Protein AF-0000000080792551 (afdb_homodimer)

Structure (mmCIF, N/CA/C/O backbone):
data_AF-0000000080792551-model_v1
#
loop_
_entity.id
_entity.type
_entity.pdbx_description
1 polymer 'YCII-related domain-containing protein'
#
loop_
_atom_site.group_PDB
_atom_site.id
_atom_site.type_symbol
_atom_site.label_atom_id
_atom_site.label_alt_id
_atom_site.label_comp_id
_atom_site.label_asym_id
_atom_site.label_entity_id
_atom_site.label_seq_id
_atom_site.pdbx_PDB_ins_code
_atom_site.Cartn_x
_atom_site.Cartn_y
_atom_site.Cartn_z
_atom_site.occupancy
_atom_site.B_iso_or_equiv
_atom_site.auth_seq_id
_atom_site.auth_comp_id
_atom_site.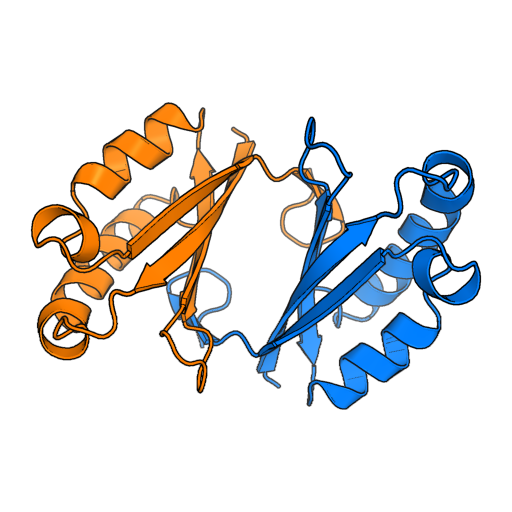auth_asym_id
_atom_site.auth_atom_id
_atom_site.pdbx_PDB_model_num
ATOM 1 N N . MET A 1 1 ? -14.539 2.852 -11.344 1 93.62 1 MET A N 1
ATOM 2 C CA . MET A 1 1 ? -13.391 2.055 -10.922 1 93.62 1 MET A CA 1
ATOM 3 C C . MET A 1 1 ? -12.75 2.645 -9.672 1 93.62 1 MET A C 1
ATOM 5 O O . MET A 1 1 ? -12.805 3.855 -9.453 1 93.62 1 MET A O 1
ATOM 9 N N . ALA A 1 2 ? -12.367 1.811 -8.703 1 97.88 2 ALA A N 1
ATOM 10 C CA . ALA A 1 2 ? -11.711 2.16 -7.445 1 97.88 2 ALA A CA 1
ATOM 11 C C . ALA A 1 2 ? -10.352 1.488 -7.332 1 97.88 2 ALA A C 1
ATOM 13 O O . ALA A 1 2 ? -10.023 0.6 -8.125 1 97.88 2 ALA A O 1
ATOM 14 N N . PHE A 1 3 ? -9.562 2.057 -6.441 1 98.88 3 PHE A N 1
ATOM 15 C CA . PHE A 1 3 ? -8.289 1.402 -6.145 1 98.88 3 PHE A CA 1
ATOM 16 C C . PHE A 1 3 ? -8.406 0.534 -4.898 1 98.88 3 PHE A C 1
ATOM 18 O O . PHE A 1 3 ? -9.188 0.839 -3.994 1 98.88 3 PHE A O 1
ATOM 25 N N . PHE A 1 4 ? -7.66 -0.509 -4.871 1 98.94 4 PHE A N 1
ATOM 26 C CA . PHE A 1 4 ? -7.586 -1.428 -3.74 1 98.94 4 PHE A CA 1
ATOM 27 C C . PHE A 1 4 ? -6.137 -1.76 -3.408 1 98.94 4 PHE A C 1
ATOM 29 O O . PHE A 1 4 ? -5.336 -2.031 -4.305 1 98.94 4 PHE A O 1
ATOM 36 N N . ALA A 1 5 ? -5.797 -1.656 -2.164 1 98.94 5 ALA A N 1
ATOM 37 C CA . ALA A 1 5 ? -4.539 -2.182 -1.644 1 98.94 5 ALA A CA 1
ATOM 38 C C . ALA A 1 5 ? -4.727 -3.58 -1.062 1 98.94 5 ALA A C 1
ATOM 40 O O . ALA A 1 5 ? -5.574 -3.789 -0.193 1 98.94 5 ALA A O 1
ATOM 41 N N . VAL A 1 6 ? -3.955 -4.504 -1.542 1 99 6 VAL A N 1
ATOM 42 C CA . VAL A 1 6 ? -3.998 -5.883 -1.067 1 99 6 VAL A CA 1
ATOM 43 C C . VAL A 1 6 ? -2.711 -6.207 -0.313 1 99 6 VAL A C 1
ATOM 45 O O . VAL A 1 6 ? -1.616 -6.105 -0.87 1 99 6 VAL A O 1
ATOM 48 N N . ASN A 1 7 ? -2.896 -6.578 0.921 1 98.94 7 ASN A N 1
ATOM 49 C CA . ASN A 1 7 ? -1.771 -6.973 1.76 1 98.94 7 ASN A CA 1
ATOM 50 C C . ASN A 1 7 ? -1.695 -8.484 1.919 1 98.94 7 ASN A C 1
ATOM 52 O O . ASN A 1 7 ? -2.648 -9.117 2.387 1 98.94 7 ASN A O 1
ATOM 56 N N . TYR A 1 8 ? -0.572 -9.047 1.489 1 98.94 8 TYR A N 1
ATOM 57 C CA . TYR A 1 8 ? -0.296 -10.469 1.691 1 98.94 8 TYR A CA 1
ATOM 58 C C . TYR A 1 8 ? 0.65 -10.68 2.867 1 98.94 8 TYR A C 1
ATOM 60 O O . TYR A 1 8 ? 1.596 -9.906 3.057 1 98.94 8 TYR A O 1
ATOM 68 N N . THR A 1 9 ? 0.378 -11.617 3.707 1 98.94 9 THR A N 1
ATOM 69 C CA . THR A 1 9 ? 1.334 -12.266 4.598 1 98.94 9 THR A CA 1
ATOM 70 C C . THR A 1 9 ? 1.48 -13.742 4.25 1 98.94 9 THR A C 1
ATOM 72 O O . THR A 1 9 ? 0.483 -14.453 4.098 1 98.94 9 THR A O 1
ATOM 75 N N . TYR A 1 10 ? 2.686 -14.125 4.141 1 98.88 10 TYR A N 1
ATOM 76 C CA . TYR A 1 10 ? 2.91 -15.508 3.742 1 98.88 10 TYR A CA 1
ATOM 77 C C . TYR A 1 10 ? 3.088 -16.406 4.961 1 98.88 10 TYR A C 1
ATOM 79 O O . TYR A 1 10 ? 3.555 -15.953 6.008 1 98.88 10 TYR A O 1
ATOM 87 N N . ASP A 1 11 ? 2.68 -17.641 4.805 1 98.69 11 ASP A N 1
ATOM 88 C CA . ASP A 1 11 ? 2.859 -18.641 5.844 1 98.69 11 ASP A CA 1
ATOM 89 C C . ASP A 1 11 ? 4.32 -19.078 5.949 1 98.69 11 ASP A C 1
ATOM 91 O O . ASP A 1 11 ? 4.871 -19.656 5.02 1 98.69 11 ASP A O 1
ATOM 95 N N . PRO A 1 12 ? 4.957 -18.812 7.023 1 97.81 12 PRO A N 1
ATOM 96 C CA . PRO A 1 12 ? 6.383 -19.125 7.141 1 97.81 12 PRO A CA 1
ATOM 97 C C . PRO A 1 12 ? 6.66 -20.625 7.062 1 97.81 12 PRO A C 1
ATOM 99 O O . PRO A 1 12 ? 7.805 -21.031 6.852 1 97.81 12 PRO A O 1
ATOM 102 N N . ALA A 1 13 ? 5.641 -21.453 7.215 1 98 13 ALA A N 1
ATOM 103 C CA . ALA A 1 13 ? 5.812 -22.906 7.191 1 98 13 ALA A CA 1
ATOM 104 C C . ALA A 1 13 ? 5.793 -23.438 5.758 1 98 13 ALA A C 1
ATOM 106 O O . ALA A 1 13 ? 6.027 -24.625 5.527 1 98 13 ALA A O 1
ATOM 107 N N . LYS A 1 14 ? 5.496 -22.547 4.801 1 98.31 14 LYS A N 1
ATOM 108 C CA . LYS A 1 14 ? 5.316 -22.953 3.41 1 98.31 14 LYS A CA 1
ATOM 109 C C . LYS A 1 14 ? 6.48 -22.484 2.543 1 98.31 14 LYS A C 1
ATOM 111 O O . LYS A 1 14 ? 7.25 -21.609 2.945 1 98.31 14 LYS A O 1
ATOM 116 N N . ASP A 1 15 ? 6.652 -23.125 1.385 1 97.69 15 ASP A N 1
ATOM 117 C CA . ASP A 1 15 ? 7.723 -22.781 0.453 1 97.69 15 ASP A CA 1
ATOM 118 C C . ASP A 1 15 ? 7.266 -21.75 -0.561 1 97.69 15 ASP A C 1
ATOM 120 O O . ASP A 1 15 ? 6.914 -22.078 -1.693 1 97.69 15 ASP A O 1
ATOM 124 N N . VAL A 1 16 ? 7.379 -20.516 -0.229 1 98.31 16 VAL A N 1
ATOM 125 C CA . VAL A 1 16 ? 6.961 -19.391 -1.054 1 98.31 16 VAL A CA 1
ATOM 126 C C . VAL A 1 16 ? 7.785 -19.359 -2.34 1 98.31 16 VAL A C 1
ATOM 128 O O . VAL A 1 16 ? 7.25 -19.094 -3.42 1 98.31 16 VAL A O 1
ATOM 131 N N . GLU A 1 17 ? 9.031 -19.609 -2.197 1 97.75 17 GLU A N 1
ATOM 132 C CA . GLU A 1 17 ? 9.969 -19.484 -3.312 1 97.75 17 GLU A CA 1
ATOM 133 C C . GLU A 1 17 ? 9.609 -20.453 -4.438 1 97.75 17 GLU A C 1
ATOM 135 O O . GLU A 1 17 ? 9.805 -20.156 -5.613 1 97.75 17 GLU A O 1
ATOM 140 N N . ALA A 1 18 ? 9.109 -21.578 -4.102 1 98.5 18 ALA A N 1
ATOM 141 C CA . ALA A 1 18 ? 8.742 -22.578 -5.102 1 98.5 18 ALA A CA 1
ATOM 142 C C . ALA A 1 18 ? 7.57 -22.109 -5.949 1 98.5 18 ALA A C 1
ATOM 144 O O . ALA A 1 18 ? 7.438 -22.5 -7.113 1 98.5 18 ALA A O 1
ATOM 145 N N . VAL A 1 19 ? 6.738 -21.234 -5.438 1 98.75 19 VAL A N 1
ATOM 146 C CA . VAL A 1 19 ? 5.488 -20.844 -6.082 1 98.75 19 VAL A CA 1
ATOM 147 C C . VAL A 1 19 ? 5.648 -19.453 -6.719 1 98.75 19 VAL A C 1
ATOM 149 O O . VAL A 1 19 ? 4.902 -19.094 -7.633 1 98.75 19 VAL A O 1
ATOM 152 N N . ARG A 1 20 ? 6.637 -18.719 -6.406 1 98.69 20 ARG A N 1
ATOM 153 C CA . ARG A 1 20 ? 6.828 -17.312 -6.73 1 98.69 20 ARG A CA 1
ATOM 154 C C . ARG A 1 20 ? 6.859 -17.094 -8.242 1 98.69 20 ARG A C 1
ATOM 156 O O . ARG A 1 20 ? 6.234 -16.156 -8.75 1 98.69 20 ARG A O 1
ATOM 163 N N . PRO A 1 21 ? 7.578 -18.016 -8.984 1 98.75 21 PRO A N 1
ATOM 164 C CA . PRO A 1 21 ? 7.59 -17.75 -10.422 1 98.75 21 PRO A CA 1
ATOM 165 C C . PRO A 1 21 ? 6.199 -17.812 -11.047 1 98.75 21 PRO A C 1
ATOM 167 O O . PRO A 1 21 ? 5.855 -16.969 -11.875 1 98.75 21 PRO A O 1
ATOM 170 N N . ARG A 1 22 ? 5.34 -18.719 -10.672 1 98.81 22 ARG A N 1
ATOM 171 C CA . ARG A 1 22 ? 3.984 -18.844 -11.203 1 98.81 22 ARG A CA 1
ATOM 172 C C . ARG A 1 22 ? 3.096 -17.703 -10.703 1 98.81 22 ARG A C 1
ATOM 174 O O . ARG A 1 22 ? 2.234 -17.219 -11.438 1 98.81 22 ARG A O 1
ATOM 181 N N . HIS A 1 23 ? 3.301 -17.344 -9.492 1 98.94 23 HIS A N 1
ATOM 182 C CA . HIS A 1 23 ? 2.623 -16.172 -8.922 1 98.94 23 HIS A CA 1
ATOM 183 C C . HIS A 1 23 ? 2.928 -14.914 -9.719 1 98.94 23 HIS A C 1
ATOM 185 O O . HIS A 1 23 ? 2.014 -14.18 -10.094 1 98.94 23 HIS A O 1
ATOM 191 N N . ARG A 1 24 ? 4.176 -14.734 -10.016 1 98.81 24 ARG A N 1
ATOM 192 C CA . ARG A 1 24 ? 4.57 -13.539 -10.758 1 98.81 24 ARG A CA 1
ATOM 193 C C . ARG A 1 24 ? 4.016 -13.57 -12.18 1 98.81 24 ARG A C 1
ATOM 195 O O . ARG A 1 24 ? 3.592 -12.539 -12.703 1 98.81 24 ARG A O 1
ATOM 202 N N . GLU A 1 25 ? 4.051 -14.727 -12.781 1 98.88 25 GLU A N 1
ATOM 203 C CA . GLU A 1 25 ? 3.477 -14.852 -14.117 1 98.88 25 GLU A CA 1
ATOM 204 C C . GLU A 1 25 ? 1.985 -14.523 -14.109 1 98.88 25 GLU A C 1
ATOM 206 O O . GLU A 1 25 ? 1.5 -13.797 -14.984 1 98.88 25 GLU A O 1
ATOM 211 N N . PHE A 1 26 ? 1.291 -15.047 -13.133 1 98.94 26 PHE A N 1
ATOM 212 C CA . PHE A 1 26 ? -0.126 -14.758 -12.953 1 98.94 26 PHE A CA 1
ATOM 213 C C . PHE A 1 26 ? -0.358 -13.258 -12.82 1 98.94 26 PHE A C 1
ATOM 215 O O . PHE A 1 26 ? -1.21 -12.695 -13.516 1 98.94 26 PHE A O 1
ATOM 222 N N . LEU A 1 27 ? 0.453 -12.57 -11.992 1 98.94 27 LEU A N 1
ATOM 223 C CA . LEU A 1 27 ? 0.294 -11.141 -11.734 1 98.94 27 LEU A CA 1
ATOM 224 C C . LEU A 1 27 ? 0.64 -10.32 -12.977 1 98.94 27 LEU A C 1
ATOM 226 O O . LEU A 1 27 ? 0.022 -9.289 -13.234 1 98.94 27 LEU A O 1
ATOM 230 N N . ARG A 1 28 ? 1.636 -10.82 -13.734 1 98.81 28 ARG A N 1
ATOM 231 C CA . ARG A 1 28 ? 1.973 -10.125 -14.977 1 98.81 28 ARG A CA 1
ATOM 232 C C . ARG A 1 28 ? 0.791 -10.125 -15.938 1 98.81 28 ARG A C 1
ATOM 234 O O . ARG A 1 28 ? 0.566 -9.141 -16.656 1 98.81 28 ARG A O 1
ATOM 241 N N . GLY A 1 29 ? 0.08 -11.211 -16 1 98.81 29 GLY A N 1
ATOM 242 C CA . GLY A 1 29 ? -1.13 -11.258 -16.812 1 98.81 29 GLY A CA 1
ATOM 243 C C . GLY A 1 29 ? -2.162 -10.227 -16.391 1 98.81 29 GLY A C 1
ATOM 244 O O . GLY A 1 29 ? -2.795 -9.594 -17.234 1 98.81 29 GLY A O 1
ATOM 245 N N . LEU A 1 30 ? -2.375 -10.031 -15.117 1 98.81 30 LEU A N 1
ATOM 246 C CA . LEU A 1 30 ? -3.328 -9.055 -14.617 1 98.81 30 LEU A CA 1
ATOM 247 C C . LEU A 1 30 ? -2.848 -7.633 -14.891 1 98.81 30 LEU A C 1
ATOM 249 O O . LEU A 1 30 ? -3.656 -6.734 -15.141 1 98.81 30 LEU A O 1
ATOM 253 N N . ALA A 1 31 ? -1.549 -7.418 -14.836 1 98.75 31 ALA A N 1
ATOM 254 C CA . ALA A 1 31 ? -0.983 -6.109 -15.156 1 98.75 31 ALA A CA 1
ATOM 255 C C . ALA A 1 31 ? -1.211 -5.758 -16.625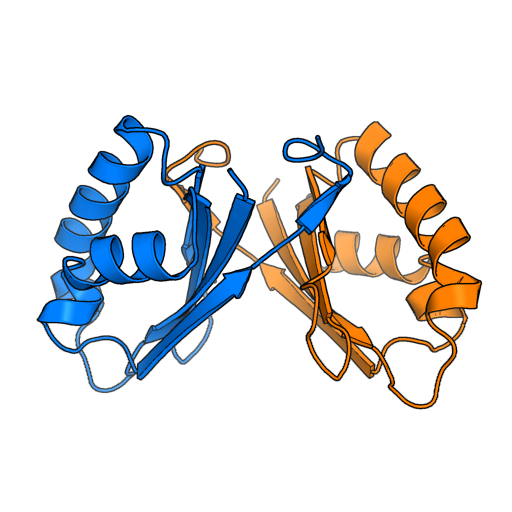 1 98.75 31 ALA A C 1
ATOM 257 O O . ALA A 1 31 ? -1.525 -4.609 -16.953 1 98.75 31 ALA A O 1
ATOM 258 N N . GLU A 1 32 ? -1.044 -6.742 -17.453 1 98.38 32 GLU A N 1
ATOM 259 C CA . GLU A 1 32 ? -1.256 -6.547 -18.875 1 98.38 32 GLU A CA 1
ATOM 260 C C . GLU A 1 32 ? -2.701 -6.152 -19.172 1 98.38 32 GLU A C 1
ATOM 262 O O . GLU A 1 32 ? -2.965 -5.395 -20.109 1 98.38 32 GLU A O 1
ATOM 267 N N . ARG A 1 33 ? -3.59 -6.637 -18.375 1 97.88 33 ARG A N 1
ATOM 268 C CA . ARG A 1 33 ? -5.008 -6.328 -18.531 1 97.88 33 ARG A CA 1
ATOM 269 C C . ARG A 1 33 ? -5.344 -4.973 -17.922 1 97.88 33 ARG A C 1
ATOM 271 O O . ARG A 1 33 ? -6.473 -4.496 -18.031 1 97.88 33 ARG A O 1
ATOM 278 N N . GLY A 1 34 ? -4.441 -4.422 -17.188 1 97.69 34 GLY A N 1
ATOM 279 C CA . GLY A 1 34 ? -4.621 -3.094 -16.625 1 97.69 34 GLY A CA 1
ATOM 280 C C . GLY A 1 34 ? -5.273 -3.111 -15.25 1 97.69 34 GLY A C 1
ATOM 281 O O . GLY A 1 34 ? -5.504 -2.057 -14.656 1 97.69 34 GLY A O 1
ATOM 282 N N . VAL A 1 35 ? -5.57 -4.242 -14.711 1 98.31 35 VAL A N 1
ATOM 283 C CA . VAL A 1 35 ? -6.293 -4.344 -13.453 1 98.31 35 VAL A CA 1
ATOM 284 C C . VAL A 1 35 ? -5.305 -4.301 -12.281 1 98.31 35 VAL A C 1
ATOM 286 O O . VAL A 1 35 ? -5.621 -3.775 -11.219 1 98.31 35 VAL A O 1
ATOM 289 N N . LEU A 1 36 ? -4.098 -4.879 -12.461 1 98.88 36 LEU A N 1
ATOM 290 C CA . LEU A 1 36 ? -3.014 -4.723 -11.492 1 98.88 36 LEU A CA 1
ATOM 291 C C . LEU A 1 36 ? -2.127 -3.537 -11.859 1 98.88 36 LEU A C 1
ATOM 293 O O . LEU A 1 36 ? -1.559 -3.496 -12.953 1 98.88 36 LEU A O 1
ATOM 297 N N . ARG A 1 37 ? -2.031 -2.637 -10.93 1 98.88 37 ARG A N 1
ATOM 298 C CA . ARG A 1 37 ? -1.298 -1.415 -11.242 1 98.88 37 ARG A CA 1
ATOM 299 C C . ARG A 1 37 ? 0.146 -1.505 -10.758 1 98.88 37 ARG A C 1
ATOM 301 O O . ARG A 1 37 ? 1.05 -0.944 -11.383 1 98.88 37 ARG A O 1
ATOM 308 N N . ALA A 1 38 ? 0.389 -2.199 -9.641 1 98.88 38 ALA A N 1
ATOM 309 C CA . ALA A 1 38 ? 1.725 -2.385 -9.078 1 98.88 38 ALA A CA 1
ATOM 310 C C . ALA A 1 38 ? 1.742 -3.533 -8.07 1 98.88 38 ALA A C 1
ATOM 312 O O . ALA A 1 38 ? 0.752 -3.771 -7.375 1 98.88 38 ALA A O 1
ATOM 313 N N . SER A 1 39 ? 2.828 -4.188 -7.945 1 98.94 39 SER A N 1
ATOM 314 C CA . SER A 1 39 ? 2.947 -5.277 -6.984 1 98.94 39 SER A CA 1
ATOM 315 C C . SER A 1 39 ? 4.406 -5.555 -6.645 1 98.94 39 SER A C 1
ATOM 317 O O . SER A 1 39 ? 5.277 -5.477 -7.512 1 98.94 39 SER A O 1
ATOM 319 N N . GLY A 1 40 ? 4.66 -5.926 -5.418 1 98.81 40 GLY A N 1
ATOM 320 C CA . GLY A 1 40 ? 5.984 -6.359 -5.008 1 98.81 40 GLY A CA 1
ATOM 321 C C . GLY A 1 40 ? 6.078 -6.676 -3.527 1 98.81 40 GLY A C 1
ATOM 322 O O . GLY A 1 40 ? 5.164 -6.359 -2.762 1 98.81 40 GLY A O 1
ATOM 323 N N . PRO A 1 41 ? 7.16 -7.305 -3.164 1 98.81 41 PRO A N 1
ATOM 324 C CA . PRO A 1 41 ? 7.375 -7.719 -1.776 1 98.81 41 PRO A CA 1
ATOM 325 C C . PRO A 1 41 ? 7.91 -6.59 -0.899 1 98.81 41 PRO A C 1
ATOM 327 O O . PRO A 1 41 ? 8.312 -5.539 -1.412 1 98.81 41 PRO A O 1
ATOM 330 N N . PHE A 1 42 ? 7.777 -6.793 0.459 1 98.81 42 PHE A N 1
ATOM 331 C CA . PHE A 1 42 ? 8.562 -6.066 1.45 1 98.81 42 PHE A CA 1
ATOM 332 C C . PHE A 1 42 ? 9.836 -6.828 1.792 1 98.81 42 PHE A C 1
ATOM 334 O O . PHE A 1 42 ? 9.828 -7.73 2.633 1 98.81 42 PHE A O 1
ATOM 341 N N . PRO A 1 43 ? 10.961 -6.438 1.141 1 98.31 43 PRO A N 1
ATOM 342 C CA . PRO A 1 43 ? 12.18 -7.215 1.356 1 98.31 43 PRO A CA 1
ATOM 343 C C . PRO A 1 43 ? 12.602 -7.258 2.824 1 98.31 43 PRO A C 1
ATOM 345 O O . PRO A 1 43 ? 12.461 -6.266 3.539 1 98.31 43 PRO A O 1
ATOM 348 N N . GLY A 1 44 ? 13.016 -8.438 3.326 1 97.12 44 GLY A N 1
ATOM 349 C CA . GLY A 1 44 ? 13.672 -8.57 4.621 1 97.12 44 GLY A CA 1
ATOM 350 C C . GLY A 1 44 ? 12.695 -8.789 5.762 1 97.12 44 GLY A C 1
ATOM 351 O O . GLY A 1 44 ? 13.102 -8.945 6.914 1 97.12 44 GLY A O 1
ATOM 352 N N . LEU A 1 45 ? 11.422 -8.797 5.492 1 97.94 45 LEU A N 1
ATOM 353 C CA . LEU A 1 45 ? 10.445 -9.008 6.555 1 97.94 45 LEU A CA 1
ATOM 354 C C . LEU A 1 45 ? 10.219 -10.5 6.793 1 97.94 45 LEU A C 1
ATOM 356 O O . LEU A 1 45 ? 10.234 -11.289 5.848 1 97.94 45 LEU A O 1
ATOM 360 N N . GLU A 1 46 ? 9.953 -10.812 8.047 1 97.19 46 GLU A N 1
ATOM 361 C CA . GLU A 1 46 ? 9.539 -12.148 8.469 1 97.19 46 GLU A CA 1
ATOM 362 C C . GLU A 1 46 ? 8.352 -12.078 9.43 1 97.19 46 GLU A C 1
ATOM 364 O O . GLU A 1 46 ? 8.43 -11.453 10.484 1 97.19 46 GLU A O 1
ATOM 369 N N . PRO A 1 47 ? 7.262 -12.664 9.094 1 98.19 47 PRO A N 1
ATOM 370 C CA . PRO A 1 47 ? 7.055 -13.414 7.852 1 98.19 47 PRO A CA 1
ATOM 371 C C . PRO A 1 47 ? 7.078 -12.523 6.613 1 98.19 47 PRO A C 1
ATOM 373 O O . PRO A 1 47 ? 6.891 -11.305 6.723 1 98.19 47 PRO A O 1
ATOM 376 N N . GLN A 1 48 ? 7.352 -13.141 5.422 1 98.62 48 GLN A N 1
ATOM 377 C CA . GLN A 1 48 ? 7.336 -12.414 4.156 1 98.62 48 GLN A CA 1
ATOM 378 C C . GLN A 1 48 ? 5.977 -11.766 3.908 1 98.62 48 GLN A C 1
ATOM 380 O O . GLN A 1 48 ? 4.938 -12.352 4.223 1 98.62 48 GLN A O 1
ATOM 385 N N . ARG A 1 49 ? 5.988 -10.602 3.342 1 98.88 49 ARG A N 1
ATOM 386 C CA . ARG A 1 49 ? 4.785 -9.828 3.045 1 98.88 49 ARG A CA 1
ATOM 387 C C . ARG A 1 49 ? 4.887 -9.164 1.675 1 98.88 49 ARG A C 1
ATOM 389 O O . ARG A 1 49 ? 5.969 -9.094 1.092 1 98.88 49 ARG A O 1
ATOM 396 N N . ALA A 1 50 ? 3.779 -8.758 1.148 1 98.94 50 ALA A N 1
ATOM 397 C CA . ALA A 1 50 ? 3.744 -8.062 -0.138 1 98.94 50 ALA A CA 1
ATOM 398 C C . ALA A 1 50 ? 2.59 -7.066 -0.193 1 98.94 50 ALA A C 1
ATOM 400 O O . ALA A 1 50 ? 1.633 -7.172 0.579 1 98.94 50 ALA A O 1
ATOM 401 N N . LEU A 1 51 ? 2.773 -6.109 -0.979 1 98.94 51 LEU A N 1
ATOM 402 C CA . LEU A 1 51 ? 1.731 -5.141 -1.303 1 98.94 51 LEU A CA 1
ATOM 403 C C . LEU A 1 51 ? 1.412 -5.168 -2.795 1 98.94 51 LEU A C 1
ATOM 405 O O . LEU A 1 51 ? 2.32 -5.148 -3.629 1 98.94 51 LEU A O 1
ATOM 409 N N . LEU A 1 52 ? 0.153 -5.281 -3.123 1 99 52 LEU A N 1
ATOM 410 C CA . LEU A 1 52 ? -0.373 -5.184 -4.48 1 99 52 LEU A CA 1
ATOM 411 C C . LEU A 1 52 ? -1.413 -4.074 -4.582 1 99 52 LEU A C 1
ATOM 413 O O . LEU A 1 52 ? -2.25 -3.916 -3.689 1 99 52 LEU A O 1
ATOM 417 N N . ILE A 1 53 ? -1.397 -3.311 -5.613 1 98.94 53 ILE A N 1
ATOM 418 C CA . ILE A 1 53 ? -2.357 -2.242 -5.871 1 98.94 53 ILE A CA 1
ATOM 419 C C . ILE A 1 53 ? -3.195 -2.59 -7.102 1 98.94 53 ILE A C 1
ATOM 421 O O . ILE A 1 53 ? -2.654 -2.799 -8.188 1 98.94 53 ILE A O 1
ATOM 425 N N . PHE A 1 54 ? -4.477 -2.629 -6.926 1 98.94 54 PHE A N 1
ATOM 426 C CA . PHE A 1 54 ? -5.41 -2.945 -8 1 98.94 54 PHE A CA 1
ATOM 427 C C . PHE A 1 54 ? -6.273 -1.735 -8.336 1 98.94 54 PHE A C 1
ATOM 429 O O . PHE A 1 54 ? -6.488 -0.863 -7.492 1 98.94 54 PHE A O 1
ATOM 436 N N . GLU A 1 55 ? -6.695 -1.642 -9.57 1 98.75 55 GLU A N 1
ATOM 437 C CA . GLU A 1 55 ? -7.797 -0.8 -10.023 1 98.75 55 GLU A CA 1
ATOM 438 C C . GLU A 1 55 ? -8.945 -1.643 -10.57 1 98.75 55 GLU A C 1
ATOM 440 O O . GLU A 1 55 ? -8.781 -2.35 -11.57 1 98.75 55 GLU A O 1
ATOM 445 N N . ALA A 1 56 ? -10.055 -1.684 -9.922 1 98.56 56 ALA A N 1
ATOM 446 C CA . ALA A 1 56 ? -11.164 -2.584 -10.25 1 98.56 56 ALA A CA 1
ATOM 447 C C . ALA A 1 56 ? -12.5 -1.968 -9.867 1 98.56 56 ALA A C 1
ATOM 449 O O . ALA A 1 56 ? -12.547 -0.885 -9.273 1 98.56 56 ALA A O 1
ATOM 450 N N . ASP A 1 57 ? -13.562 -2.705 -10.203 1 98.19 57 ASP A N 1
ATOM 451 C CA . ASP A 1 57 ? -14.898 -2.17 -9.961 1 98.19 57 ASP A CA 1
ATOM 452 C C . ASP A 1 57 ? -15.336 -2.41 -8.516 1 98.19 57 ASP A C 1
ATOM 454 O O . ASP A 1 57 ? -16.203 -1.713 -7.996 1 98.19 57 ASP A O 1
ATOM 458 N N . SER A 1 58 ? -14.789 -3.441 -7.859 1 98.5 58 SER A N 1
ATOM 459 C CA . SER A 1 58 ? -15.172 -3.781 -6.496 1 98.5 58 SER A CA 1
ATOM 460 C C . SER A 1 58 ? -14.125 -4.668 -5.824 1 98.5 58 SER A C 1
ATOM 462 O O . SER A 1 58 ? -13.289 -5.262 -6.504 1 98.5 58 SER A O 1
ATOM 464 N N . ALA A 1 59 ? -14.219 -4.699 -4.504 1 98.56 59 ALA A N 1
ATOM 465 C CA . ALA A 1 59 ? -13.367 -5.621 -3.754 1 98.56 59 ALA A CA 1
ATOM 466 C C . ALA A 1 59 ? -13.648 -7.07 -4.145 1 98.56 59 ALA A C 1
ATOM 468 O O . ALA A 1 59 ? -12.734 -7.898 -4.176 1 98.56 59 ALA A O 1
ATOM 469 N N . GLU A 1 60 ? -14.906 -7.375 -4.383 1 98.62 60 GLU A N 1
ATOM 470 C CA . GLU A 1 60 ? -15.297 -8.727 -4.777 1 98.62 60 GLU A CA 1
ATOM 471 C C . GLU A 1 60 ? -14.633 -9.133 -6.086 1 98.62 60 GLU A C 1
ATOM 473 O O . GLU A 1 60 ? -14.242 -10.289 -6.254 1 98.62 60 GLU A O 1
ATOM 478 N N . GLU A 1 61 ? -14.531 -8.227 -7.02 1 98.69 61 GLU A N 1
ATOM 479 C CA . GLU A 1 61 ? -13.844 -8.516 -8.273 1 98.69 61 GLU A CA 1
ATOM 480 C C . GLU A 1 61 ? -12.375 -8.852 -8.031 1 98.69 61 GLU A C 1
ATOM 482 O O . GLU A 1 61 ? -11.859 -9.828 -8.578 1 98.69 61 GLU A O 1
ATOM 487 N N . VAL A 1 62 ? -11.703 -8.109 -7.199 1 98.88 62 VAL A N 1
ATOM 488 C CA . VAL A 1 62 ? -10.305 -8.352 -6.871 1 98.88 62 VAL A CA 1
ATOM 489 C C . VAL A 1 62 ? -10.156 -9.727 -6.211 1 98.88 62 VAL A C 1
ATOM 491 O O . VAL A 1 62 ? -9.273 -10.5 -6.574 1 98.88 62 VAL A O 1
ATOM 494 N N . ALA A 1 63 ? -11.062 -9.992 -5.266 1 98.88 63 ALA A N 1
ATOM 495 C CA . ALA A 1 63 ? -11.039 -11.281 -4.582 1 98.88 63 ALA A CA 1
ATOM 496 C C . ALA A 1 63 ? -11.195 -12.43 -5.574 1 98.88 63 ALA A C 1
ATOM 498 O O . ALA A 1 63 ? -10.469 -13.422 -5.5 1 98.88 63 ALA A O 1
ATOM 499 N N . THR A 1 64 ? -12.125 -12.25 -6.473 1 98.81 64 THR A N 1
ATOM 500 C CA . THR A 1 64 ? -12.391 -13.289 -7.469 1 98.81 64 THR A CA 1
ATOM 501 C C . THR A 1 64 ? -11.156 -13.531 -8.336 1 98.81 64 THR A C 1
ATOM 503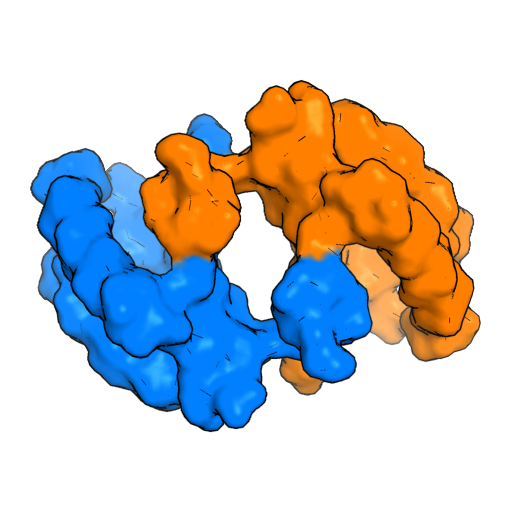 O O . THR A 1 64 ? -10.797 -14.672 -8.602 1 98.81 64 THR A O 1
ATOM 506 N N . LEU A 1 65 ? -10.5 -12.523 -8.766 1 98.88 65 LEU A N 1
ATOM 507 C CA . LEU A 1 65 ? -9.266 -12.656 -9.531 1 98.88 65 LEU A CA 1
ATOM 508 C C . LEU A 1 65 ? -8.195 -13.383 -8.727 1 98.88 65 LEU A C 1
ATOM 510 O O . LEU A 1 65 ? -7.574 -14.328 -9.219 1 98.88 65 LEU A O 1
ATOM 514 N N . LEU A 1 66 ? -8.023 -13.008 -7.461 1 98.94 66 LEU A N 1
ATOM 515 C CA . LEU A 1 66 ? -6.918 -13.492 -6.645 1 98.94 66 LEU A CA 1
ATOM 516 C C . LEU A 1 66 ? -7.188 -14.906 -6.141 1 98.94 66 LEU A C 1
ATOM 518 O O . LEU A 1 66 ? -6.273 -15.578 -5.656 1 98.94 66 LEU A O 1
ATOM 522 N N . ASP A 1 67 ? -8.453 -15.305 -6.23 1 98.88 67 ASP A N 1
ATOM 523 C CA . ASP A 1 67 ? -8.773 -16.703 -5.949 1 98.88 67 ASP A CA 1
ATOM 524 C C . ASP A 1 67 ? -8.016 -17.641 -6.891 1 98.88 67 ASP A C 1
ATOM 526 O O . ASP A 1 67 ? -7.867 -18.828 -6.602 1 98.88 67 ASP A O 1
ATOM 530 N N . GLN A 1 68 ? -7.516 -17.094 -7.992 1 98.81 68 GLN A N 1
ATOM 531 C CA . GLN A 1 68 ? -6.801 -17.891 -8.977 1 98.81 68 GLN A CA 1
ATOM 532 C C . GLN A 1 68 ? -5.289 -17.766 -8.797 1 98.81 68 GLN A C 1
ATOM 534 O O . GLN A 1 68 ? -4.52 -18.422 -9.492 1 98.81 68 GLN A O 1
ATOM 539 N N . ASP A 1 69 ? -4.789 -16.969 -7.922 1 98.94 69 ASP A N 1
ATOM 540 C CA . ASP A 1 69 ? -3.363 -16.797 -7.66 1 98.94 69 ASP A CA 1
ATOM 541 C C . ASP A 1 69 ? -2.75 -18.062 -7.09 1 98.94 69 ASP A C 1
ATOM 543 O O . ASP A 1 69 ? -3.209 -18.578 -6.066 1 98.94 69 ASP A O 1
ATOM 547 N N . PRO A 1 70 ? -1.706 -18.594 -7.668 1 98.94 70 PRO A N 1
ATOM 548 C CA . PRO A 1 70 ? -1.055 -19.797 -7.145 1 98.94 70 PRO A CA 1
ATOM 549 C C . PRO A 1 70 ? -0.746 -19.688 -5.652 1 98.94 70 PRO A C 1
ATOM 551 O O . PRO A 1 70 ? -0.806 -20.703 -4.938 1 98.94 70 PRO A O 1
ATOM 554 N N . MET A 1 71 ? -0.383 -18.516 -5.078 1 98.94 71 MET A N 1
ATOM 555 C CA . MET A 1 71 ? -0.134 -18.344 -3.646 1 98.94 71 MET A CA 1
ATOM 556 C C . MET A 1 71 ? -1.375 -18.703 -2.834 1 98.94 71 MET A C 1
ATOM 558 O O . MET A 1 71 ? -1.266 -19.172 -1.704 1 98.94 71 MET A O 1
ATOM 562 N N . HIS A 1 72 ? -2.555 -18.375 -3.383 1 98.81 72 HIS A N 1
ATOM 563 C CA . HIS A 1 72 ? -3.814 -18.703 -2.723 1 98.81 72 HIS A CA 1
ATOM 564 C C . HIS A 1 72 ? -4.203 -20.156 -2.959 1 98.81 72 HIS A C 1
ATOM 566 O O . HIS A 1 72 ? -4.473 -20.891 -2.008 1 98.81 72 HIS A O 1
ATOM 572 N N . THR A 1 73 ? -4.18 -20.625 -4.227 1 98.81 73 THR A N 1
ATOM 573 C CA . THR A 1 73 ? -4.684 -21.938 -4.578 1 98.81 73 THR A CA 1
ATOM 574 C C . THR A 1 73 ? -3.811 -23.031 -3.969 1 98.81 73 THR A C 1
ATOM 576 O O . THR A 1 73 ? -4.285 -24.141 -3.703 1 98.81 73 THR A O 1
ATOM 579 N N . GLU A 1 74 ? -2.551 -22.766 -3.689 1 98.62 74 GLU A N 1
ATOM 580 C CA . GLU A 1 74 ? -1.637 -23.75 -3.125 1 98.62 74 GLU A CA 1
ATOM 581 C C . GLU A 1 74 ? -1.441 -23.531 -1.627 1 98.62 74 GLU A C 1
ATOM 583 O O . GLU A 1 74 ? -0.513 -24.078 -1.029 1 98.62 74 GLU A O 1
ATOM 588 N N . ASP A 1 75 ? -2.186 -22.609 -1.034 1 98.31 75 ASP A N 1
ATOM 589 C CA . ASP A 1 75 ? -2.318 -22.422 0.407 1 98.31 75 ASP A CA 1
ATOM 590 C C . ASP A 1 75 ? -1.023 -21.875 1.01 1 98.31 75 ASP A C 1
ATOM 592 O O . ASP A 1 75 ? -0.541 -22.391 2.021 1 98.31 75 ASP A O 1
ATOM 596 N N . ILE A 1 76 ? -0.436 -20.938 0.369 1 98.69 76 ILE A N 1
ATOM 597 C CA . ILE A 1 76 ? 0.816 -20.328 0.796 1 98.69 76 ILE A CA 1
ATOM 598 C C . ILE A 1 76 ? 0.52 -19.109 1.668 1 98.69 76 ILE A C 1
ATOM 600 O O . ILE A 1 76 ? 1.35 -18.703 2.488 1 98.69 76 ILE A O 1
ATOM 604 N N . LEU A 1 77 ? -0.649 -18.516 1.543 1 98.81 77 LEU A N 1
ATOM 605 C CA . LEU A 1 77 ? -0.987 -17.266 2.211 1 98.81 77 LEU A CA 1
ATOM 606 C C . LEU A 1 77 ? -1.491 -17.516 3.627 1 98.81 77 LEU A C 1
ATOM 608 O O . LEU A 1 77 ? -2.373 -18.359 3.834 1 98.81 77 LEU A O 1
ATOM 612 N N . LYS A 1 78 ? -0.896 -16.828 4.488 1 98.75 78 LYS A N 1
ATOM 613 C CA . LYS A 1 78 ? -1.455 -16.766 5.836 1 98.75 78 LYS A CA 1
ATOM 614 C C . LYS A 1 78 ? -2.545 -15.703 5.926 1 98.75 78 LYS A C 1
ATOM 616 O O . LYS A 1 78 ? -3.551 -15.891 6.609 1 98.75 78 LYS A O 1
ATOM 621 N N . VAL A 1 79 ? -2.33 -14.578 5.285 1 98.69 79 VAL A N 1
ATOM 622 C CA . VAL A 1 79 ? -3.279 -13.469 5.293 1 98.69 79 VAL A CA 1
ATOM 623 C C . VAL A 1 79 ? -3.375 -12.859 3.896 1 98.69 79 VAL A C 1
ATOM 625 O O . VAL A 1 79 ? -2.357 -12.672 3.225 1 98.69 79 VAL A O 1
ATOM 628 N N . ARG A 1 80 ? -4.527 -12.625 3.398 1 98.88 80 ARG A N 1
ATOM 629 C CA . ARG A 1 80 ? -4.871 -11.758 2.279 1 98.88 80 ARG A CA 1
ATOM 630 C C . ARG A 1 80 ? -5.891 -10.703 2.697 1 98.88 80 ARG A C 1
ATOM 632 O O . ARG A 1 80 ? -7.043 -11.031 2.988 1 98.88 80 ARG A O 1
ATOM 639 N N . GLU A 1 81 ? -5.469 -9.539 2.762 1 98.81 81 GLU A N 1
ATOM 640 C CA . GLU A 1 81 ? -6.355 -8.43 3.117 1 98.81 81 GLU A CA 1
ATOM 641 C C . GLU A 1 81 ? -6.59 -7.504 1.928 1 98.81 81 GLU A C 1
ATOM 643 O O . GLU A 1 81 ? -5.641 -6.953 1.37 1 98.81 81 GLU A O 1
ATOM 648 N N . ILE A 1 82 ? -7.801 -7.367 1.532 1 98.94 82 ILE A N 1
ATOM 649 C CA . ILE A 1 82 ? -8.172 -6.484 0.431 1 98.94 82 ILE A CA 1
ATOM 650 C C . ILE A 1 82 ? -8.875 -5.242 0.978 1 98.94 82 ILE A C 1
ATOM 652 O O . ILE A 1 82 ? -9.961 -5.34 1.556 1 98.94 82 ILE A O 1
ATOM 656 N N . LEU A 1 83 ? -8.289 -4.055 0.791 1 98.88 83 LEU A N 1
ATOM 657 C CA . LEU A 1 83 ? -8.828 -2.805 1.316 1 98.88 83 LEU A CA 1
ATOM 658 C C . LEU A 1 83 ? -9.086 -1.81 0.19 1 98.88 83 LEU A C 1
ATOM 660 O O . LEU A 1 83 ? -8.219 -1.571 -0.649 1 98.88 83 LEU A O 1
ATOM 664 N N . GLU A 1 84 ? -10.281 -1.292 0.2 1 98.88 84 GLU A N 1
ATOM 665 C CA . GLU A 1 84 ? -10.461 -0.15 -0.69 1 98.88 84 GLU A CA 1
ATOM 666 C C . GLU A 1 84 ? -9.562 1.016 -0.284 1 98.88 84 GLU A C 1
ATOM 668 O O . GLU A 1 84 ? -9.453 1.333 0.901 1 98.88 84 GLU A O 1
ATOM 673 N N . TRP A 1 85 ? -8.898 1.58 -1.244 1 98.88 85 TRP A N 1
ATOM 674 C CA . TRP A 1 85 ? -7.984 2.705 -1.067 1 98.88 85 TRP A CA 1
ATOM 675 C C . TRP A 1 85 ? -8.406 3.889 -1.933 1 98.88 85 TRP A C 1
ATOM 677 O O . TRP A 1 85 ? -8.773 3.715 -3.096 1 98.88 85 TRP A O 1
ATOM 687 N N . ASN A 1 86 ? -8.453 5.059 -1.356 1 98.75 86 ASN A N 1
ATOM 688 C CA . ASN A 1 86 ? -8.797 6.281 -2.074 1 98.75 86 ASN A CA 1
ATOM 689 C C . ASN A 1 86 ? -7.594 7.211 -2.205 1 98.75 86 ASN A C 1
ATOM 691 O O . ASN A 1 86 ? -7.457 8.172 -1.44 1 98.75 86 ASN A O 1
ATOM 695 N N . PRO A 1 87 ? -6.727 6.922 -3.225 1 98.69 87 PRO A N 1
ATOM 696 C CA . PRO A 1 87 ? -5.598 7.828 -3.436 1 98.69 87 PRO A CA 1
ATOM 697 C C . PRO A 1 87 ? -6.031 9.203 -3.943 1 98.69 87 PRO A C 1
ATOM 699 O O . PRO A 1 87 ? -6.449 9.336 -5.094 1 98.69 87 PRO A O 1
ATOM 702 N N . VAL A 1 88 ? -5.867 10.258 -3.145 1 98.56 88 VAL A N 1
ATOM 703 C CA . VAL A 1 88 ? -6.375 11.586 -3.459 1 98.56 88 VAL A CA 1
ATOM 704 C C . VAL A 1 88 ? -5.227 12.477 -3.922 1 98.56 88 VAL A C 1
ATOM 706 O O . VAL A 1 88 ? -5.453 13.578 -4.441 1 98.56 88 VAL A O 1
ATOM 709 N N . ILE A 1 89 ? -4.004 12.102 -3.748 1 98.81 89 ILE A N 1
ATOM 710 C CA . ILE A 1 89 ? -2.82 12.844 -4.18 1 98.81 89 ILE A CA 1
ATOM 711 C C . ILE A 1 89 ? -1.891 11.914 -4.961 1 98.81 89 ILE A C 1
ATOM 713 O O . ILE A 1 89 ? -1.681 10.766 -4.57 1 98.81 89 ILE A O 1
ATOM 717 N N . GLY A 1 90 ? -1.246 12.422 -6.039 1 98.31 90 GLY A N 1
ATOM 718 C CA . GLY A 1 90 ? -0.24 11.672 -6.773 1 98.31 90 GLY A CA 1
ATOM 719 C C . GLY A 1 90 ? -0.786 11.008 -8.023 1 98.31 90 GLY A C 1
ATOM 720 O O . GLY A 1 90 ? -1.812 11.43 -8.562 1 98.31 90 GLY A O 1
ATOM 721 N N . ILE A 1 91 ? -0.199 9.914 -8.453 1 97.62 91 ILE A N 1
ATOM 722 C CA . ILE A 1 91 ? -0.335 9.422 -9.82 1 97.62 91 ILE A CA 1
ATOM 723 C C . ILE A 1 91 ? -1.66 8.68 -9.969 1 97.62 91 ILE A C 1
ATOM 725 O O . ILE A 1 91 ? -2.109 8.414 -11.086 1 97.62 91 ILE A O 1
ATOM 729 N N . PHE A 1 92 ? -2.268 8.32 -8.828 1 97.25 92 PHE A N 1
ATOM 730 C CA . PHE A 1 92 ? -3.531 7.594 -8.883 1 97.25 92 PHE A CA 1
ATOM 731 C C . PHE A 1 92 ? -4.703 8.523 -8.586 1 97.25 92 PHE A C 1
ATOM 733 O O . PHE A 1 92 ? -5.852 8.086 -8.539 1 97.25 92 PHE A O 1
ATOM 740 N N . ALA A 1 93 ? -4.398 9.805 -8.227 1 94.38 93 ALA A N 1
ATOM 741 C CA . ALA A 1 93 ? -5.449 10.75 -7.855 1 94.38 93 ALA A CA 1
ATOM 742 C C . ALA A 1 93 ? -6.363 11.047 -9.039 1 94.38 93 ALA A C 1
ATOM 744 O O . ALA A 1 93 ? -5.902 11.125 -10.18 1 94.38 93 ALA A O 1
ATOM 745 N N . VAL A 1 94 ? -7.656 11.023 -8.781 1 76.62 94 VAL A N 1
ATOM 746 C CA . VAL A 1 94 ? -8.633 11.383 -9.805 1 76.62 94 VAL A CA 1
ATOM 747 C C . VAL A 1 94 ? -9.008 12.859 -9.664 1 76.62 94 VAL A C 1
ATOM 749 O O . VAL A 1 94 ? -8.992 13.398 -8.555 1 76.62 94 VAL A O 1
ATOM 752 N N . MET B 1 1 ? 17.344 5.07 -5.984 1 93.5 1 MET B N 1
ATOM 753 C CA . MET B 1 1 ? 16.062 5.398 -5.363 1 93.5 1 MET B CA 1
ATOM 754 C C . MET B 1 1 ? 15.227 4.141 -5.168 1 93.5 1 MET B C 1
ATOM 756 O O . MET B 1 1 ? 15.352 3.18 -5.93 1 93.5 1 MET B O 1
ATOM 760 N N . ALA B 1 2 ? 14.57 3.992 -4.02 1 97.88 2 ALA B N 1
ATOM 761 C CA . ALA B 1 2 ? 13.695 2.887 -3.641 1 97.88 2 ALA B CA 1
ATOM 762 C C . ALA B 1 2 ? 12.281 3.379 -3.369 1 97.88 2 ALA B C 1
ATOM 764 O O . ALA B 1 2 ? 12.039 4.586 -3.27 1 97.88 2 ALA B O 1
ATOM 765 N N . PHE B 1 3 ? 11.375 2.414 -3.41 1 98.88 3 PHE B N 1
ATOM 766 C CA . PHE B 1 3 ? 10.008 2.75 -3.02 1 98.88 3 PHE B CA 1
ATOM 767 C C . PHE B 1 3 ? 9.758 2.369 -1.565 1 98.88 3 PHE B C 1
ATOM 769 O O . PHE B 1 3 ? 10.344 1.41 -1.058 1 98.88 3 PHE B O 1
ATOM 776 N N . PHE B 1 4 ? 8.922 3.107 -0.937 1 98.94 4 PHE B N 1
ATOM 777 C CA . PHE B 1 4 ? 8.508 2.867 0.44 1 98.94 4 PHE B CA 1
ATOM 778 C C . PHE B 1 4 ? 6.996 2.984 0.578 1 98.94 4 PHE B C 1
ATOM 780 O O . PHE B 1 4 ? 6.387 3.918 0.049 1 98.94 4 PHE B O 1
ATOM 787 N N . ALA B 1 5 ? 6.395 2.014 1.197 1 98.94 5 ALA B N 1
ATOM 788 C CA . ALA B 1 5 ? 5.004 2.096 1.642 1 98.94 5 ALA B CA 1
ATOM 789 C C . ALA B 1 5 ? 4.918 2.555 3.094 1 98.94 5 ALA B C 1
ATOM 791 O O . ALA B 1 5 ? 5.535 1.955 3.979 1 98.94 5 ALA B O 1
ATOM 792 N N . VAL B 1 6 ? 4.188 3.598 3.32 1 99 6 VAL B N 1
ATOM 793 C CA . VAL B 1 6 ? 3.984 4.137 4.66 1 99 6 VAL B CA 1
ATOM 794 C C . VAL B 1 6 ? 2.535 3.916 5.09 1 99 6 VAL B C 1
ATOM 796 O O . VAL B 1 6 ? 1.606 4.379 4.426 1 99 6 VAL B O 1
ATOM 799 N N . ASN B 1 7 ? 2.402 3.211 6.172 1 98.94 7 ASN B N 1
ATOM 800 C CA . ASN B 1 7 ? 1.082 2.955 6.738 1 98.94 7 ASN B CA 1
ATOM 801 C C . ASN B 1 7 ? 0.817 3.832 7.961 1 98.94 7 ASN B C 1
ATOM 803 O O . ASN B 1 7 ? 1.57 3.789 8.938 1 98.94 7 ASN B O 1
ATOM 807 N N . TYR B 1 8 ? -0.233 4.637 7.863 1 98.94 8 TYR B N 1
ATOM 808 C CA . TYR B 1 8 ? -0.69 5.441 8.992 1 98.94 8 TYR B CA 1
ATOM 809 C C . TYR B 1 8 ? -1.891 4.793 9.672 1 98.94 8 TYR B C 1
ATOM 811 O O . TYR B 1 8 ? -2.771 4.246 9 1 98.94 8 TYR B O 1
ATOM 819 N N . THR B 1 9 ? -1.909 4.758 10.961 1 98.94 9 THR B N 1
ATOM 820 C CA . THR B 1 9 ? -3.1 4.605 11.789 1 98.94 9 THR B CA 1
ATOM 821 C C . THR B 1 9 ? -3.318 5.848 12.648 1 98.94 9 THR B C 1
ATOM 823 O O . THR B 1 9 ? -2.391 6.324 13.305 1 98.94 9 THR B O 1
ATOM 826 N N . TYR B 1 10 ? -4.504 6.297 12.609 1 98.88 10 TYR B N 1
ATOM 827 C CA . TYR B 1 10 ? -4.773 7.523 13.344 1 98.88 10 TYR B CA 1
ATOM 828 C C . TYR B 1 10 ? -5.309 7.215 14.742 1 98.88 10 TYR B C 1
ATOM 830 O O . TYR B 1 10 ? -5.957 6.188 14.945 1 98.88 10 TYR B O 1
ATOM 838 N N . ASP B 1 11 ? -4.992 8.094 15.656 1 98.69 11 ASP B N 1
ATOM 839 C CA . ASP B 1 11 ? -5.5 7.988 17.031 1 98.69 11 ASP B CA 1
ATOM 840 C C . ASP B 1 11 ? -6.988 8.336 17.078 1 98.69 11 ASP B C 1
ATOM 842 O O . ASP B 1 11 ? -7.371 9.477 16.812 1 98.69 11 ASP B O 1
ATOM 846 N N . PRO B 1 12 ? -7.82 7.426 17.406 1 97.81 12 PRO B N 1
ATOM 847 C CA . PRO B 1 12 ? -9.258 7.695 17.406 1 97.81 12 PRO B CA 1
ATOM 848 C C . PRO B 1 12 ? -9.664 8.766 18.406 1 97.81 12 PRO B C 1
ATOM 850 O O . PRO B 1 12 ? -10.766 9.305 18.328 1 97.81 12 PRO B O 1
ATOM 853 N N . ALA B 1 13 ? -8.797 9.086 19.359 1 97.94 13 ALA B N 1
ATOM 854 C CA . ALA B 1 13 ? -9.109 10.07 20.391 1 97.94 13 ALA B CA 1
ATOM 855 C C . ALA B 1 13 ? -8.82 11.484 19.906 1 97.94 13 ALA B C 1
ATOM 857 O O . ALA B 1 13 ? -9.117 12.461 20.594 1 97.94 13 ALA B O 1
ATOM 858 N N . LYS B 1 14 ? -8.227 11.586 18.703 1 98.31 14 LYS B N 1
ATOM 859 C CA . LYS B 1 14 ? -7.781 12.883 18.188 1 98.31 14 LYS B CA 1
ATOM 860 C C . LYS B 1 14 ? -8.672 13.352 17.031 1 98.31 14 LYS B C 1
ATOM 862 O O . LYS B 1 14 ? -9.414 12.562 16.453 1 98.31 14 LYS B O 1
ATOM 867 N N . ASP B 1 15 ? -8.648 14.656 16.766 1 97.69 15 ASP B N 1
ATOM 868 C CA . ASP B 1 15 ? -9.445 15.258 15.695 1 97.69 15 ASP B CA 1
ATOM 869 C C . ASP B 1 15 ? -8.672 15.289 14.383 1 97.69 15 ASP B C 1
ATOM 871 O O . ASP B 1 15 ? -8.117 16.312 14.008 1 97.69 15 ASP B O 1
ATOM 875 N N . VAL B 1 16 ? -8.734 14.234 13.648 1 98.31 16 VAL B N 1
ATOM 876 C CA . VAL B 1 16 ? -8.031 14.07 12.375 1 98.31 16 VAL B CA 1
ATOM 877 C C . VAL B 1 16 ? -8.547 15.102 11.367 1 98.31 16 VAL B C 1
ATOM 879 O O . VAL B 1 16 ? -7.766 15.688 10.617 1 98.31 16 VAL B O 1
ATOM 882 N N . GLU B 1 17 ? -9.805 15.289 11.359 1 97.75 17 GLU B N 1
ATOM 883 C CA . GLU B 1 17 ? -10.461 16.141 10.383 1 97.7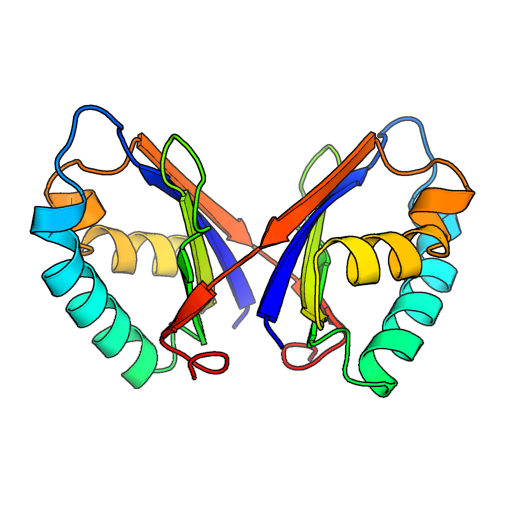5 17 GLU B CA 1
ATOM 884 C C . GLU B 1 17 ? -9.953 17.578 10.477 1 97.75 17 GLU B C 1
ATOM 886 O O . GLU B 1 17 ? -9.859 18.281 9.469 1 97.75 17 GLU B O 1
ATOM 891 N N . ALA B 1 18 ? -9.656 18 11.633 1 98.5 18 ALA B N 1
ATOM 892 C CA . ALA B 1 18 ? -9.188 19.375 11.836 1 98.5 18 ALA B CA 1
ATOM 893 C C . ALA B 1 18 ? -7.812 19.578 11.219 1 98.5 18 ALA B C 1
ATOM 895 O O . ALA B 1 18 ? -7.469 20.703 10.805 1 98.5 18 ALA B O 1
ATOM 896 N N . VAL B 1 19 ? -7.027 18.547 11.078 1 98.75 19 VAL B N 1
ATOM 897 C CA . VAL B 1 19 ? -5.633 18.656 10.664 1 98.75 19 VAL B CA 1
ATOM 898 C C . VAL B 1 19 ? -5.504 18.25 9.195 1 98.75 19 VAL B C 1
ATOM 900 O O . VAL B 1 19 ? -4.543 18.625 8.523 1 98.75 19 VAL B O 1
ATOM 903 N N . ARG B 1 20 ? -6.457 17.625 8.609 1 98.69 20 ARG B N 1
ATOM 904 C CA . ARG B 1 20 ? -6.426 16.969 7.305 1 98.69 20 ARG B CA 1
ATOM 905 C C . ARG B 1 20 ? -6.102 17.969 6.199 1 98.69 20 ARG B C 1
ATOM 907 O O . ARG B 1 20 ? -5.285 17.688 5.316 1 98.69 20 ARG B O 1
ATOM 914 N N . PRO B 1 21 ? -6.723 19.203 6.277 1 98.75 21 PRO B N 1
ATOM 915 C CA . PRO B 1 21 ? -6.391 20.125 5.184 1 98.75 21 PRO B CA 1
ATOM 916 C C . PRO B 1 21 ? -4.906 20.484 5.145 1 98.75 21 PRO B C 1
ATOM 918 O O . PRO B 1 21 ? -4.301 20.516 4.07 1 98.75 21 PRO B O 1
ATOM 921 N N . ARG B 1 22 ? -4.258 20.703 6.242 1 98.81 22 ARG B N 1
ATOM 922 C CA . ARG B 1 22 ? -2.84 21.031 6.305 1 98.81 22 ARG B CA 1
ATOM 923 C C . ARG B 1 22 ? -1.974 19.828 5.961 1 98.81 22 ARG B C 1
ATOM 925 O O . ARG B 1 22 ? -0.927 19.969 5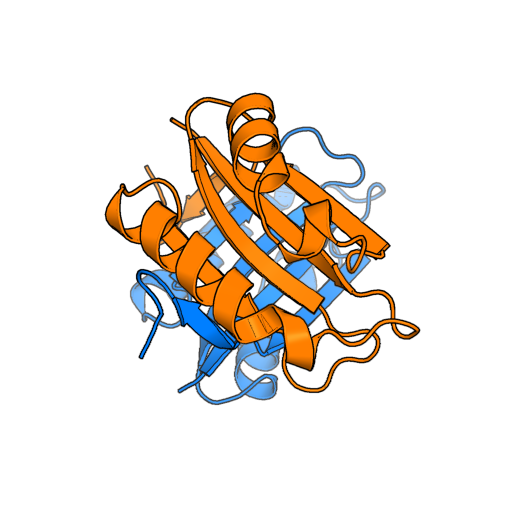.328 1 98.81 22 ARG B O 1
ATOM 932 N N . HIS B 1 23 ? -2.4 18.703 6.398 1 98.94 23 HIS B N 1
ATOM 933 C CA . HIS B 1 23 ? -1.754 17.453 6.035 1 98.94 23 HIS B CA 1
ATOM 934 C C . HIS B 1 23 ? -1.743 17.266 4.52 1 98.94 23 HIS B C 1
ATOM 936 O O . HIS B 1 23 ? -0.699 16.969 3.936 1 98.94 23 HIS B O 1
ATOM 942 N N . ARG B 1 24 ? -2.873 17.484 3.922 1 98.81 24 ARG B N 1
ATOM 943 C CA . ARG B 1 24 ? -2.969 17.297 2.477 1 98.81 24 ARG B CA 1
ATOM 944 C C . ARG B 1 24 ? -2.117 18.328 1.737 1 98.81 24 ARG B C 1
ATOM 946 O O . ARG B 1 24 ? -1.486 18 0.728 1 98.81 24 ARG B O 1
ATOM 953 N N . GLU B 1 25 ? -2.137 19.531 2.219 1 98.88 25 GLU B N 1
ATOM 954 C CA . GLU B 1 25 ? -1.296 20.562 1.608 1 98.88 25 GLU B CA 1
ATOM 955 C C . GLU B 1 25 ? 0.181 20.188 1.695 1 98.88 25 GLU B C 1
ATOM 957 O O . GLU B 1 25 ? 0.918 20.312 0.715 1 98.88 25 GLU B O 1
ATOM 962 N N . PHE B 1 26 ? 0.59 19.734 2.852 1 98.94 26 PHE B N 1
ATOM 963 C CA . PHE B 1 26 ? 1.954 19.266 3.061 1 98.94 26 PHE B CA 1
ATOM 964 C C . PHE B 1 26 ? 2.303 18.156 2.066 1 98.94 26 PHE B C 1
ATOM 966 O O . PHE B 1 26 ? 3.34 18.219 1.402 1 98.94 26 PHE B O 1
ATOM 973 N N . LEU B 1 27 ? 1.398 17.172 1.892 1 98.94 27 LEU B N 1
ATOM 974 C CA . LEU B 1 27 ? 1.641 16.031 1.016 1 98.94 27 LEU B CA 1
ATOM 975 C C . LEU B 1 27 ? 1.662 16.453 -0.446 1 98.94 27 LEU B C 1
ATOM 977 O O . LEU B 1 27 ? 2.426 15.914 -1.248 1 98.94 27 LEU B O 1
ATOM 981 N N . ARG B 1 28 ? 0.812 17.453 -0.766 1 98.81 28 ARG B N 1
ATOM 982 C CA . ARG B 1 28 ? 0.829 17.969 -2.133 1 98.81 28 ARG B CA 1
ATOM 983 C C . ARG B 1 28 ? 2.188 18.562 -2.477 1 98.81 28 ARG B C 1
ATOM 985 O O . ARG B 1 28 ? 2.66 18.438 -3.607 1 98.81 28 ARG B O 1
ATOM 992 N N . GLY B 1 29 ? 2.787 19.25 -1.551 1 98.81 29 GLY B N 1
ATOM 993 C CA . GLY B 1 29 ? 4.133 19.766 -1.754 1 98.81 29 GLY B CA 1
ATOM 994 C C . GLY B 1 29 ? 5.148 18.672 -2.039 1 98.81 29 GLY B C 1
ATOM 995 O O . GLY B 1 29 ? 6.012 18.828 -2.906 1 98.81 29 GLY B O 1
ATOM 996 N N . LEU B 1 30 ? 5.094 17.578 -1.346 1 98.81 30 LEU B N 1
ATOM 997 C CA . LEU B 1 30 ? 6.008 16.453 -1.556 1 98.81 30 LEU B CA 1
ATOM 998 C C . LEU B 1 30 ? 5.746 15.781 -2.898 1 98.81 30 LEU B C 1
ATOM 1000 O O . LEU B 1 30 ? 6.676 15.297 -3.547 1 98.81 30 LEU B O 1
ATOM 1004 N N . ALA B 1 31 ? 4.488 15.727 -3.299 1 98.69 31 ALA B N 1
ATOM 1005 C CA . ALA B 1 31 ? 4.14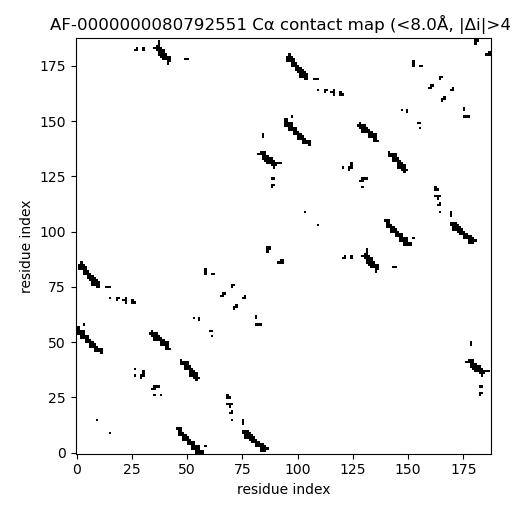1 15.172 -4.602 1 98.69 31 ALA B CA 1
ATOM 1006 C C . ALA B 1 31 ? 4.719 16.016 -5.734 1 98.69 31 ALA B C 1
ATOM 1008 O O . ALA B 1 31 ? 5.211 15.484 -6.727 1 98.69 31 ALA B O 1
ATOM 1009 N N . GLU B 1 32 ? 4.641 17.297 -5.547 1 98.31 32 GLU B N 1
ATOM 1010 C CA . GLU B 1 32 ? 5.18 18.219 -6.539 1 98.31 32 GLU B CA 1
ATOM 1011 C C . GLU B 1 32 ? 6.688 18.047 -6.703 1 98.31 32 GLU B C 1
ATOM 1013 O O . GLU B 1 32 ? 7.223 18.219 -7.797 1 98.31 32 GLU B O 1
ATOM 1018 N N . ARG B 1 33 ? 7.324 17.656 -5.645 1 97.81 33 ARG B N 1
ATOM 1019 C CA . ARG B 1 33 ? 8.766 17.438 -5.668 1 97.81 33 ARG B CA 1
ATOM 1020 C C . ARG B 1 33 ? 9.094 16.047 -6.234 1 97.81 33 ARG B C 1
ATOM 1022 O O . ARG B 1 33 ? 10.258 15.719 -6.422 1 97.81 33 ARG B O 1
ATOM 1029 N N . GLY B 1 34 ? 8.109 15.242 -6.383 1 97.62 34 GLY B N 1
ATOM 1030 C CA . GLY B 1 34 ? 8.297 13.93 -6.988 1 97.62 34 GLY B CA 1
ATOM 1031 C C . GLY B 1 34 ? 8.625 12.844 -5.98 1 97.62 34 GLY B C 1
ATOM 1032 O O . GLY B 1 34 ? 8.82 11.688 -6.348 1 97.62 34 GLY B O 1
ATOM 1033 N N . VAL B 1 35 ? 8.695 13.148 -4.73 1 98.31 35 VAL B N 1
ATOM 1034 C CA . VAL B 1 35 ? 9.102 12.195 -3.705 1 98.31 35 VAL B CA 1
ATOM 1035 C C . VAL B 1 35 ? 7.895 11.391 -3.236 1 98.31 35 VAL B C 1
ATOM 1037 O O . VAL B 1 35 ? 8.016 10.211 -2.9 1 98.31 35 VAL B O 1
ATOM 1040 N N . LEU B 1 36 ? 6.699 12.023 -3.176 1 98.88 36 LEU B N 1
ATOM 1041 C CA . LEU B 1 36 ? 5.453 11.305 -2.93 1 98.88 36 LEU B CA 1
ATOM 1042 C C . LEU B 1 36 ? 4.793 10.898 -4.242 1 98.88 36 LEU B C 1
ATOM 1044 O O . LEU B 1 36 ? 4.48 11.75 -5.078 1 98.88 36 LEU B O 1
ATOM 1048 N N . ARG B 1 37 ? 4.598 9.617 -4.348 1 98.88 37 ARG B N 1
ATOM 1049 C CA . ARG B 1 37 ? 4.082 9.125 -5.621 1 98.88 37 ARG B CA 1
ATOM 1050 C C . ARG B 1 37 ? 2.564 8.977 -5.578 1 98.88 37 ARG B C 1
ATOM 1052 O O . ARG B 1 37 ? 1.884 9.172 -6.586 1 98.88 37 ARG B O 1
ATOM 1059 N N . ALA B 1 38 ? 2.002 8.617 -4.41 1 98.88 38 ALA B N 1
ATOM 1060 C CA . ALA B 1 38 ? 0.563 8.453 -4.215 1 98.88 38 ALA B CA 1
ATOM 1061 C C . ALA B 1 38 ? 0.208 8.445 -2.732 1 98.88 38 ALA B C 1
ATOM 1063 O O . ALA B 1 38 ? 0.99 7.984 -1.9 1 98.88 38 ALA B O 1
ATOM 1064 N N . SER B 1 39 ? -0.944 8.898 -2.4 1 98.94 39 SER B N 1
ATOM 1065 C CA . SER B 1 39 ? -1.385 8.898 -1.009 1 98.94 39 SER B CA 1
ATOM 1066 C C . SER B 1 39 ? -2.904 8.977 -0.91 1 98.94 39 SER B C 1
ATOM 1068 O O . SER B 1 39 ? -3.549 9.664 -1.701 1 98.94 39 SER B O 1
ATOM 1070 N N . GLY B 1 40 ? -3.455 8.328 0.079 1 98.81 40 GLY B N 1
ATOM 1071 C CA . GLY B 1 40 ? -4.875 8.438 0.365 1 98.81 40 GLY B CA 1
ATOM 1072 C C . GLY B 1 40 ? -5.328 7.539 1.501 1 98.81 40 GLY B C 1
ATOM 1073 O O . GLY B 1 40 ? -4.582 6.66 1.938 1 98.81 40 GLY B O 1
ATOM 1074 N N . PRO B 1 41 ? -6.523 7.781 1.953 1 98.81 41 PRO B N 1
ATOM 1075 C CA . PRO B 1 41 ? -7.086 7.031 3.08 1 98.81 41 PRO B CA 1
ATOM 1076 C C . PRO B 1 41 ? -7.68 5.688 2.656 1 98.81 41 PRO B C 1
ATOM 1078 O O . PRO B 1 41 ? -7.855 5.438 1.462 1 98.81 41 PRO B O 1
ATOM 1081 N N . PHE B 1 42 ? -7.871 4.789 3.682 1 98.81 42 PHE B N 1
ATOM 1082 C CA . PHE B 1 42 ? -8.773 3.648 3.58 1 98.81 42 PHE B CA 1
ATOM 1083 C C . PHE B 1 42 ? -10.164 4.02 4.078 1 98.81 42 PHE B C 1
ATOM 1085 O O . PHE B 1 42 ? -10.438 3.977 5.281 1 98.81 42 PHE B O 1
ATOM 1092 N N . PRO B 1 43 ? -11.07 4.363 3.125 1 98.31 43 PRO B N 1
ATOM 1093 C CA . PRO B 1 43 ? -12.391 4.832 3.568 1 98.31 43 PRO B CA 1
ATOM 1094 C C . PRO B 1 43 ? -13.125 3.803 4.422 1 98.31 43 PRO B C 1
ATOM 1096 O O . PRO B 1 43 ? -13.039 2.6 4.156 1 98.31 43 PRO B O 1
ATOM 1099 N N . GLY B 1 44 ? -13.75 4.25 5.52 1 97.19 44 GLY B N 1
ATOM 1100 C CA . GLY B 1 44 ? -14.68 3.432 6.277 1 97.19 44 GLY B CA 1
ATOM 1101 C C . GLY B 1 44 ? -14.016 2.625 7.375 1 97.19 44 GLY B C 1
ATOM 1102 O O . GLY B 1 44 ? -14.68 1.9 8.117 1 97.19 44 GLY B O 1
ATOM 1103 N N . LEU B 1 45 ? -12.727 2.691 7.496 1 97.94 45 LEU B N 1
ATOM 1104 C CA . LEU B 1 45 ? -12.039 1.934 8.531 1 97.94 45 LEU B CA 1
ATOM 1105 C C . LEU B 1 45 ? -12.023 2.707 9.852 1 97.94 45 LEU B C 1
ATOM 1107 O O . LEU B 1 45 ? -11.914 3.936 9.852 1 97.94 45 LEU B O 1
ATOM 1111 N N . GLU B 1 46 ? -12.078 1.959 10.938 1 97.25 46 GLU B N 1
ATOM 1112 C CA . GLU B 1 46 ? -11.906 2.471 12.297 1 97.25 46 GLU B CA 1
ATOM 1113 C C . GLU B 1 46 ? -10.961 1.585 13.109 1 97.25 46 GLU B C 1
ATOM 1115 O O . GLU B 1 46 ? -11.219 0.389 13.273 1 97.25 46 GLU B O 1
ATOM 1120 N N . PRO B 1 47 ? -9.898 2.088 13.586 1 98.19 47 PRO B N 1
ATOM 1121 C CA . PRO B 1 47 ? -9.492 3.484 13.422 1 98.19 47 PRO B CA 1
ATOM 1122 C C . PRO B 1 47 ? -9.148 3.832 11.977 1 98.19 47 PRO B C 1
ATOM 1124 O O . PRO B 1 47 ? -8.867 2.939 11.172 1 98.19 47 PRO B O 1
ATOM 1127 N N . GLN B 1 48 ? -9.211 5.164 11.625 1 98.62 48 GLN B N 1
ATOM 1128 C CA . GLN B 1 48 ? -8.844 5.633 10.297 1 98.62 48 GLN B CA 1
ATOM 1129 C C . GLN B 1 48 ? -7.402 5.262 9.961 1 98.62 48 GLN B C 1
ATOM 1131 O O . GLN B 1 48 ? -6.527 5.301 10.828 1 98.62 48 GLN B O 1
ATOM 1136 N N . ARG B 1 49 ? -7.164 4.93 8.734 1 98.88 49 ARG B N 1
ATOM 1137 C CA . ARG B 1 49 ? -5.855 4.527 8.234 1 98.88 49 ARG B CA 1
ATOM 1138 C C . ARG B 1 49 ? -5.582 5.129 6.863 1 98.88 49 ARG B C 1
ATOM 1140 O O . ARG B 1 49 ? -6.5 5.617 6.199 1 98.88 49 ARG B O 1
ATOM 1147 N N . ALA B 1 50 ? -4.352 5.152 6.473 1 98.94 50 ALA B N 1
ATOM 1148 C CA . ALA B 1 50 ? -3.961 5.656 5.16 1 98.94 50 ALA B CA 1
ATOM 1149 C C . ALA B 1 50 ? -2.725 4.93 4.637 1 98.94 50 ALA B C 1
ATOM 1151 O O . ALA B 1 50 ? -1.976 4.332 5.41 1 98.94 50 ALA B O 1
ATOM 1152 N N . LEU B 1 51 ? -2.631 4.914 3.381 1 98.94 51 LEU B N 1
ATOM 1153 C CA . LEU B 1 51 ? -1.449 4.422 2.684 1 98.94 51 LEU B CA 1
ATOM 1154 C C . LEU B 1 51 ? -0.811 5.523 1.848 1 98.94 51 LEU B C 1
ATOM 1156 O O . LEU B 1 51 ? -1.504 6.23 1.113 1 98.94 51 LEU B O 1
ATOM 1160 N N . LEU B 1 52 ? 0.46 5.719 2.016 1 99 52 LEU B N 1
ATOM 1161 C CA . LEU B 1 52 ? 1.282 6.621 1.216 1 99 52 LEU B CA 1
ATOM 1162 C C . LEU B 1 52 ? 2.428 5.867 0.549 1 99 52 LEU B C 1
ATOM 1164 O O . LEU B 1 52 ? 3.055 5.008 1.172 1 99 52 LEU B O 1
ATOM 1168 N N . ILE B 1 53 ? 2.725 6.145 -0.67 1 98.94 53 ILE B N 1
ATOM 1169 C CA . ILE B 1 53 ? 3.82 5.539 -1.421 1 98.94 53 ILE B CA 1
ATOM 1170 C C . ILE B 1 53 ? 4.871 6.602 -1.742 1 98.94 53 ILE B C 1
ATOM 1172 O O . ILE B 1 53 ? 4.566 7.609 -2.383 1 98.94 53 ILE B O 1
ATOM 1176 N N . PHE B 1 54 ? 6.07 6.371 -1.317 1 98.94 54 PHE B N 1
ATOM 1177 C CA . PHE B 1 54 ? 7.184 7.285 -1.542 1 98.94 54 PHE B CA 1
ATOM 1178 C C . PHE B 1 54 ? 8.219 6.66 -2.469 1 98.94 54 PHE B C 1
ATOM 1180 O O . PHE B 1 54 ? 8.328 5.438 -2.549 1 98.94 54 PHE B O 1
ATOM 1187 N N . GLU B 1 55 ? 8.914 7.477 -3.215 1 98.75 55 GLU B N 1
ATOM 1188 C CA . GLU B 1 55 ? 10.164 7.156 -3.889 1 98.75 55 GLU B CA 1
ATOM 1189 C C . GLU B 1 55 ? 11.32 8 -3.344 1 98.75 55 GLU B C 1
ATOM 1191 O O . GLU B 1 55 ? 11.312 9.227 -3.473 1 98.75 55 GLU B O 1
ATOM 1196 N N . ALA B 1 56 ? 12.242 7.422 -2.668 1 98.56 56 ALA B N 1
ATOM 1197 C CA . ALA B 1 56 ? 13.289 8.141 -1.948 1 98.56 56 ALA B CA 1
ATOM 1198 C C . ALA B 1 56 ? 14.57 7.312 -1.873 1 98.56 56 ALA B C 1
ATOM 1200 O O . ALA B 1 56 ? 14.594 6.16 -2.312 1 98.56 56 ALA B O 1
ATOM 1201 N N . ASP B 1 57 ? 15.602 7.934 -1.286 1 98.19 57 ASP B N 1
ATOM 1202 C CA . ASP B 1 57 ? 16.906 7.266 -1.24 1 98.19 57 ASP B CA 1
ATOM 1203 C C . ASP B 1 57 ? 16.969 6.293 -0.064 1 98.19 57 ASP B C 1
ATOM 1205 O O . ASP B 1 57 ? 17.781 5.367 -0.069 1 98.19 57 ASP B O 1
ATOM 1209 N N . SER B 1 58 ? 16.203 6.535 0.997 1 98.5 58 SER B N 1
ATOM 1210 C CA . SER B 1 58 ? 16.234 5.695 2.189 1 98.5 58 SER B CA 1
ATOM 1211 C C . SER B 1 58 ? 14.984 5.879 3.037 1 98.5 58 SER B C 1
ATOM 1213 O O . SER B 1 58 ? 14.258 6.863 2.879 1 98.5 58 SER B O 1
ATOM 1215 N N . ALA B 1 59 ? 14.766 4.895 3.895 1 98.5 59 ALA B N 1
ATOM 1216 C CA . ALA B 1 59 ? 13.68 5.023 4.863 1 98.5 59 ALA B CA 1
ATOM 1217 C C . ALA B 1 59 ? 13.891 6.23 5.77 1 98.5 59 ALA B C 1
ATOM 1219 O O . ALA B 1 59 ? 12.93 6.891 6.168 1 98.5 59 ALA B O 1
ATOM 1220 N N . GLU B 1 60 ? 15.141 6.488 6.129 1 98.62 60 GLU B N 1
ATOM 1221 C CA . GLU B 1 60 ? 15.477 7.621 6.984 1 98.62 60 GLU B CA 1
ATOM 1222 C C . GLU B 1 60 ? 15.078 8.945 6.332 1 98.62 60 GLU B C 1
ATOM 1224 O O . GLU B 1 60 ? 14.617 9.859 7.008 1 98.62 60 GLU B O 1
ATOM 1229 N N . GLU B 1 61 ? 15.281 9.055 5.051 1 98.69 61 GLU B N 1
ATOM 1230 C CA . GLU B 1 61 ? 14.859 10.258 4.332 1 98.69 61 GLU B CA 1
ATOM 1231 C C . GLU B 1 61 ? 13.344 10.445 4.41 1 98.69 61 GLU B C 1
ATOM 1233 O O . GLU B 1 61 ? 12.867 11.547 4.684 1 98.69 61 GLU B O 1
ATOM 1238 N N . VAL B 1 62 ? 12.578 9.406 4.219 1 98.88 62 VAL B N 1
ATOM 1239 C CA . VAL B 1 62 ? 11.125 9.469 4.293 1 98.88 62 VAL B CA 1
ATOM 1240 C C . VAL B 1 62 ? 10.695 9.883 5.699 1 98.88 62 VAL B C 1
ATOM 1242 O O . VAL B 1 62 ? 9.844 10.75 5.863 1 98.88 62 VAL B O 1
ATOM 1245 N N . ALA B 1 63 ? 11.344 9.25 6.691 1 98.88 63 ALA B N 1
ATOM 1246 C CA . ALA B 1 63 ? 11.039 9.578 8.078 1 98.88 63 ALA B CA 1
ATOM 1247 C C . ALA B 1 63 ? 11.289 11.062 8.359 1 98.88 63 ALA B C 1
ATOM 1249 O O . ALA B 1 63 ? 10.461 11.727 8.984 1 98.88 63 ALA B O 1
ATOM 1250 N N . THR B 1 64 ? 12.406 11.523 7.875 1 98.81 64 THR B N 1
ATOM 1251 C CA . THR B 1 64 ? 12.773 12.922 8.086 1 98.81 64 THR B CA 1
ATOM 1252 C C . THR B 1 64 ? 11.75 13.852 7.453 1 98.81 64 THR B C 1
ATOM 1254 O O . THR B 1 64 ? 11.344 14.844 8.07 1 98.81 64 THR B O 1
ATOM 1257 N N . LEU B 1 65 ? 11.305 13.578 6.289 1 98.88 65 LEU B N 1
ATOM 1258 C CA . LEU B 1 65 ? 10.273 14.375 5.633 1 98.88 65 LEU B CA 1
ATOM 1259 C C . LEU B 1 65 ? 8.977 14.352 6.441 1 98.88 65 LEU B C 1
ATOM 1261 O O . LEU B 1 65 ? 8.383 15.398 6.707 1 98.88 65 LEU B O 1
ATOM 1265 N N . LEU B 1 66 ? 8.57 13.18 6.914 1 98.94 66 LEU B N 1
ATOM 1266 C CA . LEU B 1 66 ? 7.262 13 7.535 1 98.94 66 LEU B CA 1
ATOM 1267 C C . LEU B 1 66 ? 7.27 13.516 8.969 1 98.94 66 LEU B C 1
ATOM 1269 O O . LEU B 1 66 ? 6.207 13.688 9.57 1 98.94 66 LEU B O 1
ATOM 1273 N N . ASP B 1 67 ? 8.477 13.719 9.492 1 98.88 67 ASP B N 1
ATOM 1274 C CA . ASP B 1 67 ? 8.578 14.391 10.789 1 98.88 67 ASP B CA 1
ATOM 1275 C C . ASP B 1 67 ? 7.957 15.781 10.734 1 98.88 67 ASP B C 1
ATOM 1277 O O . ASP B 1 67 ? 7.625 16.359 11.773 1 98.88 67 ASP B O 1
ATOM 1281 N N . GLN B 1 68 ? 7.777 16.297 9.539 1 98.81 68 GLN B N 1
ATOM 1282 C CA . GLN B 1 68 ? 7.219 17.641 9.375 1 98.81 68 GLN B CA 1
ATOM 1283 C C . GLN B 1 68 ? 5.727 17.578 9.055 1 98.81 68 GLN B C 1
ATOM 1285 O O . GLN B 1 68 ? 5.066 18.609 8.945 1 98.81 68 GLN B O 1
ATOM 1290 N N . ASP B 1 69 ? 5.117 16.438 8.883 1 98.94 69 ASP B N 1
ATOM 1291 C CA . ASP B 1 69 ? 3.695 16.281 8.602 1 98.94 69 ASP B CA 1
ATOM 1292 C C . ASP B 1 69 ? 2.844 16.75 9.781 1 98.94 69 ASP B C 1
ATOM 1294 O O . ASP B 1 69 ? 3.01 16.266 10.906 1 98.94 69 ASP B O 1
ATOM 1298 N N . PRO B 1 70 ? 1.915 17.625 9.578 1 98.94 70 PRO B N 1
ATOM 1299 C CA . PRO B 1 70 ? 1.045 18.078 10.664 1 98.94 70 PRO B CA 1
ATOM 1300 C C . PRO B 1 70 ? 0.424 16.938 11.453 1 98.94 70 PRO B C 1
ATOM 1302 O O . PRO B 1 70 ? 0.219 17.047 12.664 1 98.94 70 PRO B O 1
ATOM 1305 N N . MET B 1 71 ? 0.067 15.766 10.836 1 98.94 71 MET B N 1
ATOM 1306 C CA . MET B 1 71 ? -0.474 14.609 11.547 1 98.94 71 MET B CA 1
ATOM 1307 C C . MET B 1 71 ? 0.513 14.102 12.586 1 98.94 71 MET B C 1
ATOM 1309 O O . MET B 1 71 ? 0.109 13.57 13.625 1 98.94 71 MET B O 1
ATOM 1313 N N . HIS B 1 72 ? 1.814 14.18 12.273 1 98.81 72 HIS B N 1
ATOM 1314 C CA . HIS B 1 72 ? 2.857 13.758 13.203 1 98.81 72 HIS B CA 1
ATOM 1315 C C . HIS B 1 72 ? 3.137 14.844 14.242 1 98.81 72 HIS B C 1
ATOM 1317 O O . HIS B 1 72 ? 3.113 14.586 15.445 1 98.81 72 HIS B O 1
ATOM 1323 N N . THR B 1 73 ? 3.344 16.109 13.797 1 98.81 73 THR B N 1
ATOM 1324 C CA . THR B 1 73 ? 3.777 17.172 14.688 1 98.81 73 THR B CA 1
ATOM 1325 C C . THR B 1 73 ? 2.682 17.516 15.695 1 98.81 73 THR B C 1
ATOM 1327 O O . THR B 1 73 ? 2.971 17.984 16.797 1 98.81 73 THR B O 1
ATOM 1330 N N . GLU B 1 74 ? 1.437 17.266 15.383 1 98.62 74 GLU B N 1
ATOM 1331 C CA . GLU B 1 74 ? 0.325 17.578 16.281 1 98.62 74 GLU B CA 1
ATOM 1332 C C . GLU B 1 74 ? -0.174 16.328 17 1 98.62 74 GLU B C 1
ATOM 1334 O O . GLU B 1 74 ? -1.262 16.328 17.578 1 98.62 74 GLU B O 1
ATOM 1339 N N . ASP B 1 75 ? 0.506 15.211 16.844 1 98.31 75 ASP B N 1
ATOM 1340 C CA . ASP B 1 75 ? 0.334 13.992 17.625 1 98.31 75 ASP B CA 1
ATOM 1341 C C . ASP B 1 75 ? -0.999 13.32 17.312 1 98.31 75 ASP B C 1
ATOM 1343 O O . ASP B 1 75 ? -1.742 12.938 18.219 1 98.31 75 ASP B O 1
ATOM 1347 N N . ILE B 1 76 ? -1.335 13.25 16.062 1 98.69 76 ILE B N 1
ATOM 1348 C CA . ILE B 1 76 ? -2.58 12.656 15.594 1 98.69 76 ILE B CA 1
ATOM 1349 C C . ILE B 1 76 ? -2.361 11.172 15.289 1 98.69 76 ILE B C 1
ATOM 1351 O O . ILE B 1 76 ? -3.307 10.383 15.312 1 98.69 76 ILE B O 1
ATOM 1355 N N . LEU B 1 77 ? -1.142 10.766 15.008 1 98.81 77 LEU B N 1
ATOM 1356 C CA . LEU B 1 77 ? -0.837 9.414 14.562 1 98.81 77 LEU B CA 1
ATOM 1357 C C . LEU B 1 77 ? -0.687 8.469 15.75 1 98.81 77 LEU B C 1
ATOM 1359 O O . LEU B 1 77 ? 0.036 8.773 16.703 1 98.81 77 LEU B O 1
ATOM 1363 N N . LYS B 1 78 ? -1.377 7.434 15.648 1 98.75 78 LYS B N 1
ATOM 1364 C CA . LYS B 1 78 ? -1.131 6.32 16.562 1 98.75 78 LYS B CA 1
ATOM 1365 C C . LYS B 1 78 ? 0.015 5.445 16.062 1 98.75 78 LYS B C 1
ATOM 1367 O O . LYS B 1 78 ? 0.817 4.949 16.859 1 98.75 78 LYS B O 1
ATOM 1372 N N . VAL B 1 79 ? 0.062 5.211 14.773 1 98.69 79 VAL B N 1
ATOM 1373 C CA . VAL B 1 79 ? 1.095 4.387 14.156 1 98.69 79 VAL B CA 1
ATOM 1374 C C . VAL B 1 79 ? 1.56 5.027 12.852 1 98.69 79 VAL B C 1
ATOM 1376 O O . VAL B 1 79 ? 0.743 5.516 12.062 1 98.69 79 VAL B O 1
ATOM 1379 N N . ARG B 1 80 ? 2.807 5.133 12.617 1 98.88 80 ARG B N 1
ATOM 1380 C CA . ARG B 1 80 ? 3.48 5.371 11.344 1 98.88 80 ARG B CA 1
ATOM 1381 C C . ARG B 1 80 ? 4.488 4.262 11.047 1 98.88 80 ARG B C 1
ATOM 1383 O O . ARG B 1 80 ? 5.508 4.141 11.727 1 98.88 80 ARG B O 1
ATOM 1390 N N . GLU B 1 81 ? 4.184 3.5 10.125 1 98.81 81 GLU B N 1
ATOM 1391 C CA . GLU B 1 81 ? 5.078 2.42 9.711 1 98.81 81 GLU B CA 1
ATOM 1392 C C . GLU B 1 81 ? 5.664 2.682 8.328 1 98.81 81 GLU B C 1
ATOM 1394 O O . GLU B 1 81 ? 4.922 2.844 7.355 1 98.81 81 GLU B O 1
ATOM 1399 N N . ILE B 1 82 ? 6.938 2.756 8.242 1 98.94 82 ILE B N 1
ATOM 1400 C CA . ILE B 1 82 ? 7.633 2.971 6.98 1 98.94 82 ILE B CA 1
ATOM 1401 C C . ILE B 1 82 ? 8.32 1.678 6.543 1 98.94 82 ILE B C 1
ATOM 1403 O O . ILE B 1 82 ? 9.227 1.192 7.215 1 98.94 82 ILE B O 1
ATOM 1407 N N . LEU B 1 83 ? 7.918 1.11 5.402 1 98.88 83 LEU B N 1
ATOM 1408 C CA . LEU B 1 83 ? 8.445 -0.157 4.906 1 98.88 83 LEU B CA 1
ATOM 1409 C C . LEU B 1 83 ? 9.047 0.011 3.516 1 98.88 83 LEU B C 1
ATOM 1411 O O . LEU B 1 83 ? 8.414 0.583 2.625 1 98.88 83 LEU B O 1
ATOM 1415 N N . GLU B 1 84 ? 10.258 -0.469 3.391 1 98.88 84 GLU B N 1
ATOM 1416 C CA . GLU B 1 84 ? 10.75 -0.563 2.021 1 98.88 84 GLU B CA 1
ATOM 1417 C C . GLU B 1 84 ? 9.914 -1.534 1.197 1 98.88 84 GLU B C 1
ATOM 1419 O O . GLU B 1 84 ? 9.57 -2.619 1.669 1 98.88 84 GLU B O 1
ATOM 1424 N N . TRP B 1 85 ? 9.531 -1.113 0.033 1 98.88 85 TRP B N 1
ATOM 1425 C CA . TRP B 1 85 ? 8.727 -1.885 -0.907 1 98.88 85 TRP B CA 1
ATOM 1426 C C . TRP B 1 85 ? 9.445 -2.051 -2.238 1 98.88 85 TRP B C 1
ATOM 1428 O O . TRP B 1 85 ? 10.047 -1.102 -2.748 1 98.88 85 TRP B O 1
ATOM 1438 N N . ASN B 1 86 ? 9.477 -3.246 -2.756 1 98.75 86 ASN B N 1
ATOM 1439 C CA . ASN B 1 86 ? 10.094 -3.539 -4.047 1 98.75 86 ASN B CA 1
ATOM 1440 C C . ASN B 1 86 ? 9.055 -3.922 -5.09 1 98.75 86 ASN B C 1
ATOM 1442 O O . ASN B 1 86 ? 8.852 -5.105 -5.371 1 98.75 86 ASN B O 1
ATOM 1446 N N . PRO B 1 87 ? 8.398 -2.879 -5.695 1 98.69 87 PRO B N 1
ATOM 1447 C CA . PRO B 1 87 ? 7.449 -3.197 -6.762 1 98.69 87 PRO B CA 1
ATOM 1448 C C . PRO B 1 87 ? 8.125 -3.752 -8.016 1 98.69 87 PRO B C 1
ATOM 1450 O O . PRO B 1 87 ? 8.797 -3.014 -8.734 1 98.69 87 PRO B O 1
ATOM 1453 N N . VAL B 1 88 ? 7.898 -5.02 -8.352 1 98.56 88 VAL B N 1
ATOM 1454 C CA . VAL B 1 88 ? 8.602 -5.703 -9.43 1 98.56 88 VAL B CA 1
ATOM 1455 C C . VAL B 1 88 ? 7.684 -5.82 -10.648 1 98.56 88 VAL B C 1
ATOM 1457 O O . VAL B 1 88 ? 8.133 -6.156 -11.742 1 98.56 88 VAL B O 1
ATOM 1460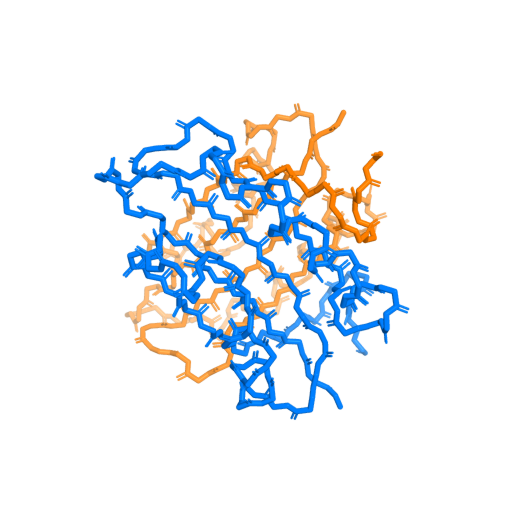 N N . ILE B 1 89 ? 6.426 -5.582 -10.523 1 98.81 89 ILE B N 1
ATOM 1461 C CA . ILE B 1 89 ? 5.449 -5.617 -11.602 1 98.81 89 ILE B CA 1
ATOM 1462 C C . ILE B 1 89 ? 4.625 -4.332 -11.594 1 98.81 89 ILE B C 1
ATOM 1464 O O . ILE B 1 89 ? 4.215 -3.855 -10.531 1 98.81 89 ILE B O 1
ATOM 1468 N N . GLY B 1 90 ? 4.285 -3.785 -12.797 1 98.31 90 GLY B N 1
ATOM 1469 C CA . GLY B 1 90 ? 3.396 -2.641 -12.906 1 98.31 90 GLY B CA 1
ATOM 1470 C C . GLY B 1 90 ? 4.133 -1.324 -13.062 1 98.31 90 GLY B C 1
ATOM 1471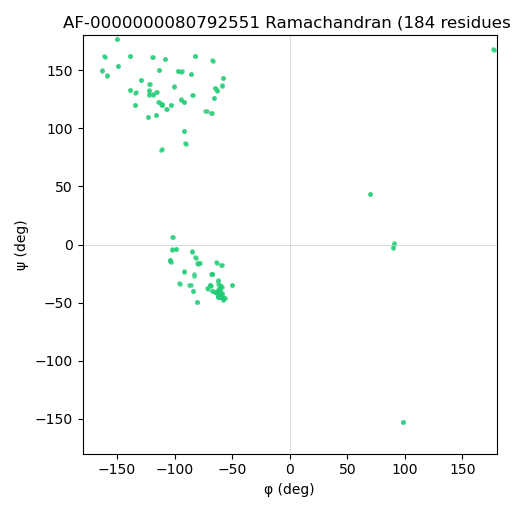 O O . GLY B 1 90 ? 5.289 -1.302 -13.492 1 98.31 90 GLY B O 1
ATOM 1472 N N . ILE B 1 91 ? 3.551 -0.229 -12.648 1 97.62 91 ILE B N 1
ATOM 1473 C CA . ILE B 1 91 ? 3.936 1.106 -13.094 1 97.62 91 ILE B CA 1
ATOM 1474 C C . ILE B 1 91 ? 5.18 1.563 -12.336 1 97.62 91 ILE B C 1
ATOM 1476 O O . ILE B 1 91 ? 5.84 2.523 -12.734 1 97.62 91 ILE B O 1
ATOM 1480 N N . PHE B 1 92 ? 5.461 0.877 -11.211 1 97.38 92 PHE B N 1
ATOM 1481 C CA . PHE B 1 92 ? 6.629 1.266 -10.43 1 97.38 92 PHE B CA 1
ATOM 1482 C C . PHE B 1 92 ? 7.793 0.314 -10.68 1 97.38 92 PHE B C 1
ATOM 1484 O O . PHE B 1 92 ? 8.852 0.449 -10.07 1 97.38 92 PHE B O 1
ATOM 1491 N N . ALA B 1 93 ? 7.555 -0.759 -11.484 1 94.44 93 ALA B N 1
ATOM 1492 C CA . ALA B 1 93 ? 8.586 -1.761 -11.727 1 94.44 93 ALA B CA 1
ATOM 1493 C C . ALA B 1 93 ? 9.766 -1.158 -12.484 1 94.44 93 ALA B C 1
ATOM 1495 O O . ALA B 1 93 ? 9.586 -0.302 -13.352 1 94.44 93 ALA B O 1
ATOM 1496 N N . VAL B 1 94 ? 10.953 -1.479 -12.023 1 76.69 94 VAL B N 1
ATOM 1497 C CA . VAL B 1 94 ? 12.156 -1.054 -12.727 1 76.69 94 VAL B CA 1
ATOM 1498 C C . VAL B 1 94 ? 12.625 -2.162 -13.672 1 76.69 94 VAL B C 1
ATOM 1500 O O . VAL B 1 94 ? 12.414 -3.346 -13.398 1 76.69 94 VAL B O 1
#

Radius of gyration: 16.46 Å; Cα contacts (8 Å, |Δi|>4): 389; chains: 2; bounding box: 32×45×39 Å

InterPro domains:
  IPR005545 YCII-related [PF03795] (3-86)
  IPR011008 Dimeric alpha-beta barrel [SSF54909] (1-88)

pLDDT: mean 98.28, std 2.38, range [76.62, 99.0]

Solvent-accessible surface area (backbone atoms only — not comparable to full-atom values): 9937 Å² total; per-residue (Å²): 120,44,40,31,43,32,42,40,31,40,33,79,90,46,70,58,75,81,47,43,66,60,33,49,53,54,48,49,54,37,30,74,71,58,36,32,45,30,27,27,38,32,77,92,46,83,59,45,33,32,47,35,34,34,45,37,84,42,72,66,56,54,50,58,58,48,60,67,33,51,48,53,70,69,66,33,53,66,40,80,44,80,37,60,33,49,38,69,40,46,79,67,33,124,121,44,38,30,44,32,42,40,31,41,34,79,90,46,70,60,77,81,47,44,66,59,31,51,52,54,50,50,54,38,31,74,70,58,36,32,44,31,28,28,39,31,78,91,46,83,58,45,34,31,47,34,35,33,44,40,85,43,71,67,56,53,50,58,60,49,60,68,33,51,48,52,69,68,65,31,53,65,40,80,43,82,38,59,34,49,38,68,39,49,81,68,33,123

Foldseek 3Di:
DFKKKKKFFWDPVDDCVVQVVVLVVLLVVCVVVVFWDDKDWDPPDVVTMIITMGDDDDLVVVVVSCCPRSCNVVVGTPDIDIGTDADCDDDPHD/DFKKKKKFFWDPVDDCVVQVVVLVVLLVVCVVVVQWDDKDWDPPDVRTMMITMGDDDDLVVVVVSCCPRSCNVVVGTPDIDIGTDADCDDDPHD

Sequence (188 aa):
MAFFAVNYTYDPAKDVEAVRPRHREFLRGLAERGVLRASGPFPGLEPQRALLIFEADSAEEVATLLDQDPMHTEDILKVREILEWNPVIGIFAVMAFFAVNYTYDPAKDVEAVRPRHREFLRGLAERGVLRASGPFPGLEPQRALLIFEADSAEEVATLLDQDPMHTEDILKVREILEWNPVIGIFAV

Organism: Propionibacterium freudenreichii subsp. shermanii (strain ATCC 9614 / DSM 4902 / CIP 103027 / NCIMB 8099 / CIRM-BIA1) (NCBI:txid754252)

Nearest PDB structures (foldseek):
  3zo7-assembly1_E  TM=7.666E-01  e=6.699E-05  Rhodococcus opacus
  3znj-assembly1_3  TM=7.167E-01  e=2.982E-04  Rhodococcus opacus
  5b0b-assembly2_D  TM=5.765E-01  e=1.328E-03  Cannabis sativa
  4wd9-assembly1_B  TM=5.470E-01  e=4.719E-02  Lactococcus lactis subsp. lactis
  6fxd-assembly1_A-2  TM=5.669E-01  e=5.734E-02  Pseudomonas fluorescens

Secondary structure (DSSP, 8-state):
-EEEEEEEEE-TTS-HHHHHHHHHHHHHHHHHTTSEEEEEE-TT-SS-EEEEEEEES-HHHHHHHHTT-HHHHTT-EEEEEEEEE---EETT--/-EEEEEEEEE-TTS-HHHHHHHHHHHHHHHHHTTSEEEEEE-TT-SS-EEEEEEEES-HHHHHHHHTT-HHHHTT-EEEEEEEEE---EETT--